Protein AF-A0A0F7PU59-F1 (afdb_monomer)

Organism: NCBI:txid1194971

Foldseek 3Di:
DPALEEEEEDAPDPQQPLVLVLLLVLVLCVPPVRHAYEYEYYYDCVVVSVVSCVVSVNPVRYDYPYHDPCCLVVLLNHLAYERAGLEDPADVVLLSNLCSLHAYEYEDYPNCVLRDPDLQQYHYQDPRSDSNSSSVRVNVCSVDPPSSVRNSVSSPVSSVCVDPVNVVVVVVVVVD

Secondary structure (DSSP, 8-state):
----EEEEES--SGGG-HHHHHHHHHHHHTT-TT-EEEEE--STTHHHHHHHHHHTT-TTTEEEEE--S--HHHHTT-SEEEE--S--S--HHHHHHHHTT--EEEES-GGGTTT--BTTTEEEE-STT-HHHHHHHHHHHHH-HHHHHHHHHHHHHHHGGG-HHHHHHHHHHH--

Radius of gyration: 15.98 Å; Cα contacts (8 Å, |Δi|>4): 300; chains: 1; bounding box: 39×34×48 Å

Sequence (176 aa):
MKNKVFLAAGRMVYVKAFDNLVEAFKIFAQKNPDWKLLLFGDGEDLPMIRDKIKKYGLEQRIITPGKTDDIKKYFLQSSVLLLPSRWEGMPMIGLEALEMGCPIIAYDIDAMGPIISNGSNGVIVKENQDVNTYAQAMLKIAENQTLRDQMHQAALQKATQFSVDKIMSEWGKILK

Mean predicted aligned error: 2.97 Å

Nearest PDB structures (foldseek):
  7vfk-assembly1_B  TM=9.603E-01  e=1.232E-13  Staphylococcus aureus subsp. aureus USA300
  7vfm-assembly2_C  TM=9.558E-01  e=2.352E-13  Staphylococcus aureus subsp. aureus USA300
  7vfk-assembly1_A  TM=9.565E-01  e=2.218E-13  Staphylococcus aureus subsp. aureus USA300
  7ec1-assembly1_B  TM=9.540E-01  e=3.155E-13  Staphylococcus aureus subsp. aureus USA300
  8p1x-assembly1_AAA  TM=9.296E-01  e=1.542E-12  Staphylococcus epidermidis

InterPro domains:
  IPR001296 Glycosyl transferase, family 1 [PF00534] (2-156)

Structure (mmCIF, N/CA/C/O backbone):
data_AF-A0A0F7PU59-F1
#
_entry.id   AF-A0A0F7PU59-F1
#
loop_
_atom_site.group_PDB
_atom_site.id
_atom_site.type_symbol
_atom_site.label_atom_id
_atom_site.label_alt_id
_atom_site.label_comp_id
_atom_site.label_asym_id
_atom_site.label_entity_id
_atom_site.label_seq_id
_atom_site.pdbx_PDB_ins_code
_atom_site.Cartn_x
_atom_site.Cartn_y
_atom_site.Cartn_z
_atom_site.occupancy
_atom_site.B_iso_or_equiv
_atom_site.auth_seq_id
_atom_site.auth_comp_id
_atom_site.auth_asym_id
_atom_site.auth_atom_id
_atom_site.pdbx_PDB_model_num
ATOM 1 N N . MET A 1 1 ? -1.997 14.977 -1.593 1.00 61.19 1 MET A N 1
ATOM 2 C CA . MET A 1 1 ? -3.087 13.985 -1.382 1.00 61.19 1 MET A CA 1
ATOM 3 C C . MET A 1 1 ? -3.811 14.268 -0.068 1.00 61.19 1 MET A C 1
ATOM 5 O O . MET A 1 1 ? -3.148 14.267 0.960 1.00 61.19 1 MET A O 1
ATOM 9 N N . LYS A 1 2 ? -5.119 14.573 -0.069 1.00 73.44 2 LYS A N 1
ATOM 10 C CA . LYS A 1 2 ? -5.836 15.029 1.151 1.00 73.44 2 LYS A CA 1
ATOM 11 C C . LYS A 1 2 ? -6.855 14.032 1.715 1.00 73.44 2 LYS A C 1
ATOM 13 O O . LYS A 1 2 ? -7.318 14.207 2.838 1.00 73.44 2 LYS A O 1
ATOM 18 N N . ASN A 1 3 ? -7.203 12.996 0.956 1.00 90.56 3 ASN A N 1
ATOM 19 C CA . ASN A 1 3 ? -8.251 12.057 1.345 1.00 90.56 3 ASN A CA 1
ATOM 20 C C . ASN A 1 3 ? -7.730 11.054 2.373 1.00 90.56 3 ASN A C 1
ATOM 22 O O . ASN A 1 3 ? -6.666 10.468 2.195 1.00 90.56 3 ASN A O 1
ATOM 26 N N . LYS A 1 4 ? -8.487 10.806 3.436 1.00 96.50 4 LYS A N 1
ATOM 27 C CA . LYS A 1 4 ? -8.128 9.834 4.476 1.00 96.50 4 LYS A CA 1
ATOM 28 C C . LYS A 1 4 ? -8.606 8.438 4.079 1.00 96.50 4 LYS A C 1
ATOM 30 O O . LYS A 1 4 ? -9.503 7.864 4.687 1.00 96.50 4 LYS A O 1
ATOM 35 N N . VAL A 1 5 ? -8.063 7.931 2.978 1.00 98.25 5 VAL A N 1
ATOM 36 C CA . VAL A 1 5 ? -8.464 6.652 2.386 1.00 98.25 5 VAL A CA 1
ATOM 37 C C . VAL A 1 5 ? -7.224 5.853 2.014 1.00 98.25 5 VAL A C 1
ATOM 39 O O . VAL A 1 5 ? -6.340 6.343 1.311 1.00 98.25 5 VAL A O 1
ATOM 42 N N . PHE A 1 6 ? -7.180 4.616 2.490 1.00 98.69 6 PHE A N 1
ATOM 43 C CA . PHE A 1 6 ? -6.307 3.571 1.986 1.00 98.69 6 PHE A CA 1
ATOM 44 C C . PHE A 1 6 ? -7.008 2.812 0.865 1.00 98.69 6 PHE A C 1
ATOM 46 O O . PHE A 1 6 ? -8.209 2.546 0.949 1.00 98.69 6 PHE A O 1
ATOM 53 N N . LEU A 1 7 ? -6.240 2.416 -0.143 1.00 98.56 7 LEU A N 1
ATOM 54 C CA . LEU A 1 7 ? -6.687 1.506 -1.187 1.00 98.56 7 LEU A CA 1
ATOM 55 C C . LEU A 1 7 ? -5.948 0.180 -1.049 1.00 98.56 7 LEU A C 1
ATOM 57 O O . LEU A 1 7 ? -4.753 0.160 -0.780 1.00 98.56 7 LEU A O 1
ATOM 61 N N . ALA A 1 8 ? -6.645 -0.920 -1.278 1.00 98.56 8 ALA A N 1
ATOM 62 C CA . ALA A 1 8 ? -6.055 -2.219 -1.551 1.00 98.56 8 ALA A CA 1
ATOM 63 C C . ALA A 1 8 ? -6.897 -2.891 -2.633 1.00 98.56 8 ALA A C 1
ATOM 65 O O . ALA A 1 8 ? -8.128 -2.802 -2.604 1.00 98.56 8 ALA A O 1
ATOM 66 N N . ALA A 1 9 ? -6.261 -3.563 -3.590 1.00 98.06 9 ALA A N 1
ATOM 67 C CA . ALA A 1 9 ? -7.000 -4.395 -4.525 1.00 98.06 9 ALA A CA 1
ATOM 68 C C . ALA A 1 9 ? -6.217 -5.623 -4.975 1.00 98.06 9 ALA A C 1
ATOM 70 O O . ALA A 1 9 ? -4.991 -5.610 -5.079 1.00 98.06 9 ALA A O 1
ATOM 71 N N . GLY A 1 10 ? -6.947 -6.699 -5.246 1.00 96.25 10 GLY A N 1
ATOM 72 C CA . GLY A 1 10 ? -6.381 -7.940 -5.752 1.00 96.25 10 GLY A CA 1
ATOM 73 C C . GLY A 1 10 ? -7.317 -9.120 -5.541 1.00 96.25 10 GLY A C 1
ATOM 74 O O . GLY A 1 10 ? -8.372 -9.005 -4.921 1.00 96.25 10 GLY A O 1
ATOM 75 N N . ARG A 1 11 ? -6.926 -10.288 -6.050 1.00 96.56 11 ARG A N 1
ATOM 76 C CA . ARG A 1 11 ? -7.657 -11.530 -5.780 1.00 96.56 11 ARG A CA 1
ATOM 77 C C . ARG A 1 11 ? -7.590 -11.854 -4.282 1.00 96.56 11 ARG A C 1
ATOM 79 O O . ARG A 1 11 ? -6.504 -11.880 -3.719 1.00 96.56 11 ARG A O 1
ATOM 86 N N . MET A 1 12 ? -8.722 -12.121 -3.643 1.00 97.12 12 MET A N 1
ATOM 87 C CA . MET A 1 12 ? -8.785 -12.470 -2.223 1.00 97.12 12 MET A CA 1
ATOM 88 C C . MET A 1 12 ? -8.444 -13.948 -2.033 1.00 97.12 12 MET A C 1
ATOM 90 O O . MET A 1 12 ? -9.318 -14.811 -2.039 1.00 97.12 12 MET A O 1
ATOM 94 N N . VAL A 1 13 ? -7.144 -14.212 -1.958 1.00 97.81 13 VAL A N 1
ATOM 95 C CA . VAL A 1 13 ? -6.525 -15.524 -1.738 1.00 97.81 13 VAL A CA 1
ATOM 96 C C . VAL A 1 13 ? -5.379 -15.370 -0.744 1.00 97.81 13 VAL A C 1
ATOM 98 O O . VAL A 1 13 ? -4.837 -14.267 -0.598 1.00 97.81 13 VAL A O 1
ATOM 101 N N . TYR A 1 14 ? -4.938 -16.487 -0.163 1.00 97.75 14 TYR A N 1
ATOM 102 C CA . TYR A 1 14 ? -3.905 -16.524 0.871 1.00 97.75 14 TYR A CA 1
ATOM 103 C C . TYR A 1 14 ? -2.665 -15.705 0.493 1.00 97.75 14 TYR A C 1
ATOM 105 O O . TYR A 1 14 ? -2.142 -14.936 1.292 1.00 97.75 14 TYR A O 1
ATOM 113 N N . VAL A 1 15 ? -2.236 -15.780 -0.764 1.00 97.25 15 VAL A N 1
ATOM 114 C CA . VAL A 1 15 ? -1.085 -15.032 -1.294 1.00 97.25 15 VAL A CA 1
ATOM 115 C C . VAL A 1 15 ? -1.152 -13.525 -1.028 1.00 97.25 15 VAL A C 1
ATOM 117 O O . VAL A 1 15 ? -0.126 -12.902 -0.770 1.00 97.25 15 VAL A O 1
ATOM 120 N N . LYS A 1 16 ? -2.343 -12.920 -1.099 1.00 97.50 16 LYS A N 1
ATOM 121 C CA . LYS A 1 16 ? -2.517 -11.464 -0.989 1.00 97.50 16 LYS A CA 1
ATOM 122 C C . LYS A 1 16 ? -2.615 -10.960 0.447 1.00 97.50 16 LYS A C 1
ATOM 124 O O . LYS A 1 16 ? -2.638 -9.753 0.635 1.00 97.50 16 LYS A O 1
ATOM 129 N N . ALA A 1 17 ? -2.680 -11.848 1.438 1.00 97.88 17 ALA A N 1
ATOM 130 C CA . ALA A 1 17 ? -2.649 -11.505 2.861 1.00 97.88 17 ALA A CA 1
ATOM 131 C C . ALA A 1 17 ? -3.638 -10.417 3.325 1.00 97.88 17 ALA A C 1
ATOM 133 O O . ALA A 1 17 ? -3.374 -9.641 4.248 1.00 97.88 17 ALA A O 1
ATOM 134 N N . PHE A 1 18 ? -4.827 -10.356 2.719 1.00 98.56 18 PHE A N 1
ATOM 135 C CA . PHE A 1 18 ? -5.860 -9.421 3.174 1.00 98.56 18 PHE A CA 1
ATOM 136 C C . PHE A 1 18 ? -6.358 -9.733 4.590 1.00 98.56 18 PHE A C 1
ATOM 138 O O . PHE A 1 18 ? -6.909 -8.862 5.257 1.00 98.56 18 PHE A O 1
ATOM 145 N N . ASP A 1 19 ? -6.117 -10.942 5.087 1.00 98.19 19 ASP A N 1
ATOM 146 C CA . ASP A 1 19 ? -6.376 -11.327 6.465 1.00 98.19 19 ASP A CA 1
ATOM 147 C C . ASP A 1 19 ? -5.469 -10.560 7.440 1.00 98.19 19 ASP A C 1
ATOM 149 O O . ASP A 1 19 ? -5.975 -10.027 8.429 1.00 98.19 19 ASP A O 1
ATOM 153 N N . ASN A 1 20 ? -4.179 -10.417 7.113 1.00 98.38 20 ASN A N 1
ATOM 154 C CA . ASN A 1 20 ? -3.237 -9.573 7.853 1.00 98.38 20 ASN A CA 1
ATOM 155 C C . ASN A 1 20 ? -3.616 -8.092 7.735 1.00 98.38 20 ASN A C 1
ATOM 157 O O . ASN A 1 20 ? -3.549 -7.349 8.713 1.00 98.38 20 ASN A O 1
ATOM 161 N N . LEU A 1 21 ? -4.075 -7.662 6.555 1.00 98.69 21 LEU A N 1
ATOM 162 C CA . LEU A 1 21 ? -4.494 -6.279 6.322 1.00 98.69 21 LEU A CA 1
ATOM 163 C C . LEU A 1 21 ? -5.640 -5.844 7.233 1.00 98.69 21 LEU A C 1
ATOM 165 O O . LEU A 1 21 ? -5.610 -4.741 7.777 1.00 98.69 21 LEU A O 1
ATOM 169 N N . VAL A 1 22 ? -6.654 -6.697 7.398 1.00 98.75 22 VAL A N 1
ATOM 170 C CA . VAL A 1 22 ? -7.798 -6.410 8.273 1.00 98.75 22 VAL A CA 1
ATOM 171 C C . VAL A 1 22 ? -7.346 -6.293 9.731 1.00 98.75 22 VAL A C 1
ATOM 173 O O . VAL A 1 22 ? -7.801 -5.398 10.444 1.00 98.75 22 VAL A O 1
ATOM 176 N N . GLU A 1 23 ? -6.417 -7.143 10.175 1.00 98.62 23 GLU A N 1
ATOM 177 C CA . GLU A 1 23 ? -5.852 -7.061 11.525 1.00 98.62 23 GLU A CA 1
ATOM 178 C C . GLU A 1 23 ? -4.994 -5.802 11.722 1.00 98.62 23 GLU A C 1
ATOM 180 O O . GLU A 1 23 ? -5.110 -5.131 12.749 1.00 98.62 23 GLU A O 1
ATOM 185 N N . ALA A 1 24 ? -4.203 -5.412 10.720 1.00 98.75 24 ALA A N 1
ATOM 186 C CA . ALA A 1 24 ? -3.386 -4.202 10.782 1.00 98.75 24 ALA A CA 1
ATOM 187 C C . ALA A 1 24 ? -4.280 -2.957 10.805 1.00 98.75 24 ALA A C 1
ATOM 189 O O . ALA A 1 24 ? -4.078 -2.041 11.607 1.00 98.75 24 ALA A O 1
ATOM 190 N N . PHE A 1 25 ? -5.335 -2.955 9.985 1.00 98.81 25 PHE A N 1
ATOM 191 C CA . PHE A 1 25 ? -6.314 -1.878 9.962 1.00 98.81 25 PHE A CA 1
ATOM 192 C C . PHE A 1 25 ? -7.077 -1.768 11.286 1.00 98.81 25 PHE A C 1
ATOM 194 O O . PHE A 1 25 ? -7.325 -0.654 11.738 1.00 98.81 25 PHE A O 1
ATOM 201 N N . LYS A 1 26 ? -7.398 -2.884 11.958 1.00 98.56 26 LYS A N 1
ATOM 202 C CA . LYS A 1 26 ? -7.983 -2.868 13.311 1.00 98.56 26 LYS A CA 1
ATOM 203 C C . LYS A 1 26 ? -7.101 -2.090 14.291 1.00 98.56 26 LYS A C 1
ATOM 205 O O . LYS A 1 26 ? -7.618 -1.246 15.017 1.00 98.56 26 LYS A O 1
ATOM 210 N N . ILE A 1 27 ? -5.793 -2.362 14.314 1.00 98.50 27 ILE A N 1
ATOM 211 C CA . ILE A 1 27 ? -4.834 -1.667 15.192 1.00 98.50 27 ILE A CA 1
ATOM 212 C C . ILE A 1 27 ? -4.768 -0.184 14.822 1.00 98.50 27 ILE A C 1
ATOM 214 O O . ILE A 1 27 ? -4.904 0.689 15.677 1.00 98.50 27 ILE A O 1
ATOM 218 N N . PHE A 1 28 ? -4.616 0.110 13.533 1.00 98.62 28 PHE A N 1
ATOM 219 C CA . PHE A 1 28 ? -4.563 1.473 13.017 1.00 98.62 28 PHE A CA 1
ATOM 220 C C . PHE A 1 28 ? -5.825 2.292 13.371 1.00 98.62 28 PHE A C 1
ATOM 222 O O . PHE A 1 28 ? -5.731 3.442 13.813 1.00 98.62 28 PHE A O 1
ATOM 229 N N . ALA A 1 29 ? -7.010 1.690 13.236 1.00 97.88 29 ALA A N 1
ATOM 230 C CA . ALA A 1 29 ? -8.299 2.343 13.445 1.00 97.88 29 ALA A CA 1
ATOM 231 C C . ALA A 1 29 ? -8.530 2.802 14.894 1.00 97.88 29 ALA A C 1
ATOM 233 O O . ALA A 1 29 ? -9.345 3.699 15.104 1.00 97.88 29 ALA A O 1
ATOM 234 N N . GLN A 1 30 ? -7.800 2.243 15.870 1.00 96.75 30 GLN A N 1
ATOM 235 C CA . GLN A 1 30 ? -7.851 2.676 17.272 1.00 96.75 30 GLN A CA 1
ATOM 236 C C . GLN A 1 30 ? -7.327 4.104 17.468 1.00 96.75 30 GLN A C 1
ATOM 238 O O . GLN A 1 30 ? -7.785 4.798 18.371 1.00 96.75 30 GLN A O 1
ATOM 243 N N . LYS A 1 31 ? -6.376 4.549 16.635 1.00 95.75 31 LYS A N 1
ATOM 244 C CA . LYS A 1 31 ? -5.777 5.893 16.719 1.00 95.75 31 LYS A CA 1
ATOM 245 C C . LYS A 1 31 ? -6.309 6.864 15.667 1.00 95.75 31 LYS A C 1
ATOM 247 O O . LYS A 1 31 ? -6.296 8.068 15.889 1.00 95.75 31 LYS A O 1
ATOM 252 N N . ASN A 1 32 ? -6.780 6.351 14.532 1.00 96.25 32 ASN A N 1
ATOM 253 C CA . ASN A 1 32 ? -7.200 7.156 13.387 1.00 96.25 32 ASN A CA 1
ATOM 254 C C . ASN A 1 32 ? -8.661 6.831 13.027 1.00 96.25 32 ASN A C 1
ATOM 256 O O . ASN A 1 32 ? -8.898 5.941 12.207 1.00 96.25 32 ASN A O 1
ATOM 260 N N . PRO A 1 33 ? -9.661 7.493 13.644 1.00 93.81 33 PRO A N 1
ATOM 261 C CA . PRO A 1 33 ? -11.077 7.126 13.520 1.00 93.81 33 PRO A CA 1
ATOM 262 C C . PRO A 1 33 ? -11.747 7.550 12.199 1.00 93.81 33 PRO A C 1
ATOM 264 O O . PRO A 1 33 ? -12.846 7.100 11.889 1.00 93.81 33 PRO A O 1
ATOM 267 N N . ASP A 1 34 ? -11.103 8.399 11.409 1.00 94.88 34 ASP A N 1
ATOM 268 C CA . ASP A 1 34 ? -11.664 9.039 10.215 1.00 94.88 34 ASP A CA 1
ATOM 269 C C . ASP A 1 34 ? -11.164 8.446 8.889 1.00 94.88 34 ASP A C 1
ATOM 271 O O . ASP A 1 34 ? -11.732 8.712 7.830 1.00 94.88 34 ASP A O 1
ATOM 275 N N . TRP A 1 35 ? -10.135 7.603 8.937 1.00 97.81 35 TRP A N 1
ATOM 276 C CA . TRP A 1 35 ? -9.602 6.925 7.759 1.00 97.81 35 TRP A CA 1
ATOM 277 C C . TRP A 1 35 ? -10.471 5.748 7.310 1.00 97.81 35 TRP A C 1
ATOM 279 O O . TRP A 1 35 ? -11.004 5.010 8.135 1.00 97.81 35 TRP A O 1
ATOM 289 N N . LYS A 1 36 ? -10.584 5.496 6.010 1.00 98.38 36 LYS A N 1
ATOM 290 C CA . LYS A 1 36 ? -11.268 4.304 5.477 1.00 98.38 36 LYS A CA 1
ATOM 291 C C . LYS A 1 36 ? -10.311 3.430 4.678 1.00 98.38 36 LYS A C 1
ATOM 293 O O . LYS A 1 36 ? -9.292 3.914 4.197 1.00 98.38 36 LYS A O 1
ATOM 298 N N . LEU A 1 37 ? -10.656 2.159 4.526 1.00 98.69 37 LEU A N 1
ATOM 299 C CA . LEU A 1 37 ? -10.013 1.236 3.598 1.00 98.69 37 LEU A CA 1
ATOM 300 C C . LEU A 1 37 ? -11.021 0.846 2.518 1.00 98.69 37 LEU A C 1
ATOM 302 O O . LEU A 1 37 ? -12.086 0.313 2.826 1.00 98.69 37 LEU A O 1
ATOM 306 N N . LEU A 1 38 ? -10.676 1.103 1.260 1.00 98.38 38 LEU A N 1
ATOM 307 C CA . LEU A 1 38 ? -11.353 0.521 0.109 1.00 98.38 38 LEU A CA 1
ATOM 308 C C . LEU A 1 38 ? -10.604 -0.749 -0.292 1.00 98.38 38 LEU A C 1
ATOM 310 O O . LEU A 1 38 ? -9.457 -0.675 -0.726 1.00 98.38 38 LEU A O 1
ATOM 314 N N . LEU A 1 39 ? -11.250 -1.900 -0.125 1.00 98.50 39 LEU A N 1
ATOM 315 C CA . LEU A 1 39 ? -10.695 -3.210 -0.445 1.00 98.50 39 LEU A CA 1
ATOM 316 C C . LEU A 1 39 ? -11.447 -3.811 -1.640 1.00 98.50 39 LEU A C 1
ATOM 318 O O . LEU A 1 39 ? -12.537 -4.365 -1.494 1.00 98.50 39 LEU A O 1
ATOM 322 N N . PHE A 1 40 ? -10.866 -3.680 -2.829 1.00 98.31 40 PHE A N 1
ATOM 323 C CA . PHE A 1 40 ? -11.418 -4.234 -4.066 1.00 98.31 40 PHE A CA 1
ATOM 324 C C . PHE A 1 40 ? -10.909 -5.648 -4.3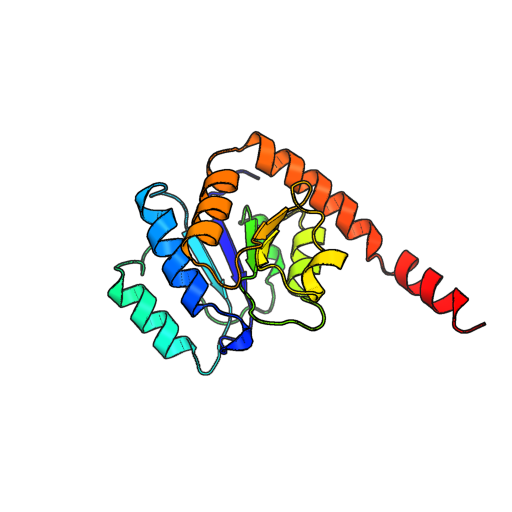24 1.00 98.31 40 PHE A C 1
ATOM 326 O O . PHE A 1 40 ? -9.767 -5.993 -4.025 1.00 98.31 40 PHE A O 1
ATOM 333 N N . GLY A 1 41 ? -11.750 -6.460 -4.948 1.00 96.19 41 GLY A N 1
ATOM 334 C CA . GLY A 1 41 ? -11.404 -7.822 -5.309 1.00 96.19 41 GLY A CA 1
ATOM 335 C C . GLY A 1 41 ? -12.497 -8.823 -5.002 1.00 96.19 41 GLY A C 1
ATOM 336 O O . GLY A 1 41 ? -13.615 -8.482 -4.620 1.00 96.19 41 GLY A O 1
ATOM 337 N N . ASP A 1 42 ? -12.135 -10.079 -5.202 1.00 96.62 42 ASP A N 1
ATOM 338 C CA . ASP A 1 42 ? -12.966 -11.256 -4.992 1.00 96.62 42 ASP A CA 1
ATOM 339 C C . ASP A 1 42 ? -12.056 -12.486 -4.915 1.00 96.62 42 ASP A C 1
ATOM 341 O O . ASP A 1 42 ? -10.899 -12.429 -5.350 1.00 96.62 42 ASP A O 1
ATOM 345 N N . GLY A 1 43 ? -12.557 -13.594 -4.391 1.00 97.12 43 GLY A N 1
ATOM 346 C CA . GLY A 1 43 ? -11.802 -14.833 -4.261 1.00 97.12 43 GLY A CA 1
ATOM 347 C C . GLY A 1 43 ? -12.292 -15.705 -3.115 1.00 97.12 43 GLY A C 1
ATOM 348 O O . GLY A 1 43 ? -13.231 -15.357 -2.401 1.00 97.12 43 GLY A O 1
ATOM 349 N N . GLU A 1 44 ? -11.638 -16.850 -2.953 1.00 97.88 44 GLU A N 1
ATOM 350 C CA . GLU A 1 44 ? -12.020 -17.883 -1.986 1.00 97.88 44 GLU A CA 1
ATOM 351 C C . GLU A 1 44 ? -11.948 -17.413 -0.528 1.00 97.88 44 GLU A C 1
ATOM 353 O O . GLU A 1 44 ? -12.752 -17.856 0.288 1.00 97.88 44 GLU A O 1
ATOM 358 N N . ASP A 1 45 ? -11.075 -16.449 -0.215 1.00 97.94 45 ASP A N 1
ATOM 359 C CA . ASP A 1 45 ? -10.937 -15.915 1.141 1.00 97.94 45 ASP A CA 1
ATOM 360 C C . ASP A 1 45 ? -11.943 -14.800 1.460 1.00 97.94 45 ASP A C 1
ATOM 362 O O . ASP A 1 45 ? -12.061 -14.404 2.619 1.00 97.94 45 ASP A O 1
ATOM 366 N N . LEU A 1 46 ? -12.697 -14.280 0.479 1.00 97.75 46 LEU A N 1
ATOM 367 C CA . LEU A 1 46 ? -13.627 -13.162 0.696 1.00 97.75 46 LEU A CA 1
ATOM 368 C C . LEU A 1 46 ? -14.609 -13.398 1.867 1.00 97.75 46 LEU A C 1
ATOM 370 O O . LEU A 1 46 ? -14.794 -12.463 2.654 1.00 97.75 46 LEU A O 1
ATOM 374 N N . PRO A 1 47 ? -15.226 -14.588 2.045 1.00 98.19 47 PRO A N 1
ATOM 375 C CA . PRO A 1 47 ? -16.066 -14.862 3.213 1.00 98.19 47 PRO A CA 1
ATOM 376 C C . PRO A 1 47 ? -15.305 -14.710 4.537 1.00 98.19 47 PRO A C 1
ATOM 378 O O . PRO A 1 47 ? -15.753 -13.982 5.419 1.00 98.19 47 PRO A O 1
ATOM 381 N N . MET A 1 48 ? -14.109 -15.298 4.641 1.00 98.25 48 MET A N 1
ATOM 382 C CA . MET A 1 48 ? -13.257 -15.216 5.834 1.00 98.25 48 MET A CA 1
ATOM 383 C C . MET A 1 48 ? -12.826 -13.772 6.137 1.00 98.25 48 MET A C 1
ATOM 385 O O . MET A 1 48 ? -12.856 -13.340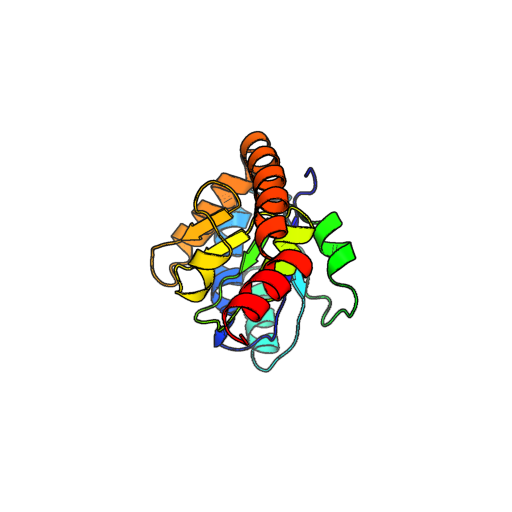 7.292 1.00 98.25 48 MET A O 1
ATOM 389 N N . ILE A 1 49 ? -12.499 -12.990 5.105 1.00 98.50 49 ILE A N 1
ATOM 390 C CA . ILE A 1 49 ? -12.186 -11.561 5.235 1.00 98.50 49 ILE A CA 1
ATOM 391 C C . ILE A 1 49 ? -13.391 -10.774 5.761 1.00 98.50 49 ILE A C 1
ATOM 393 O O . ILE A 1 49 ? -13.245 -9.990 6.700 1.00 98.50 49 ILE A O 1
ATOM 397 N N . ARG A 1 50 ? -14.589 -10.991 5.204 1.00 98.19 50 ARG A N 1
ATOM 398 C CA . ARG A 1 50 ? -15.825 -10.334 5.666 1.00 98.19 50 ARG A CA 1
ATOM 399 C C . ARG A 1 50 ? -16.157 -10.690 7.112 1.00 98.19 50 ARG A C 1
ATOM 401 O O . ARG A 1 50 ? -16.510 -9.797 7.884 1.00 98.19 50 ARG A O 1
ATOM 408 N N . ASP A 1 51 ? -15.970 -11.947 7.499 1.00 98.44 51 ASP A N 1
ATOM 409 C CA . ASP A 1 51 ? -16.171 -12.394 8.876 1.00 98.44 51 ASP A CA 1
ATOM 410 C C . ASP A 1 51 ? -15.189 -11.723 9.843 1.00 98.44 51 ASP A C 1
ATOM 412 O O . ASP A 1 51 ? -15.601 -11.276 10.915 1.00 98.44 51 ASP A O 1
ATOM 416 N N . LYS A 1 52 ? -13.910 -11.563 9.464 1.00 98.44 52 LYS A N 1
ATOM 417 C CA . LYS A 1 52 ? -12.938 -10.792 10.262 1.00 98.44 52 LYS A CA 1
ATOM 418 C C . LYS A 1 52 ? -13.344 -9.322 10.397 1.00 98.44 52 LYS A C 1
ATOM 420 O O . LYS A 1 52 ? -13.304 -8.790 11.506 1.00 98.44 52 LYS A O 1
ATOM 425 N N . ILE A 1 53 ? -13.764 -8.675 9.304 1.00 98.69 53 ILE A N 1
ATOM 426 C CA . ILE A 1 53 ? -14.226 -7.274 9.319 1.00 98.69 53 ILE A CA 1
ATOM 427 C C . ILE A 1 53 ? -15.384 -7.113 10.313 1.00 98.69 53 ILE A C 1
ATOM 429 O O . ILE A 1 53 ? -15.324 -6.240 11.180 1.00 98.69 53 ILE A O 1
ATOM 433 N N . LYS A 1 54 ? -16.388 -7.996 10.239 1.00 98.50 54 LYS A N 1
ATOM 434 C CA . LYS A 1 54 ? -17.544 -8.010 11.146 1.00 98.50 54 LYS A CA 1
ATOM 435 C C . LYS A 1 54 ? -17.148 -8.289 12.594 1.00 98.50 54 LYS A C 1
ATOM 437 O O . LYS A 1 54 ? -17.560 -7.577 13.504 1.00 98.50 54 LYS A O 1
ATOM 442 N N . LYS A 1 55 ? -16.302 -9.296 12.825 1.00 98.50 55 LYS A N 1
ATOM 443 C CA . LYS A 1 55 ? -15.792 -9.648 14.160 1.00 98.50 55 LYS A CA 1
ATOM 444 C C . LYS A 1 55 ? -15.099 -8.470 14.848 1.00 98.50 55 LYS A C 1
ATOM 446 O O . LYS A 1 55 ? -15.127 -8.381 16.073 1.00 98.50 55 LYS A O 1
ATOM 451 N N . TYR A 1 56 ? -14.459 -7.589 14.083 1.00 98.31 56 TYR A N 1
ATOM 452 C CA . TYR A 1 56 ? -13.773 -6.410 14.609 1.00 98.31 56 TYR A CA 1
ATOM 453 C C . TYR A 1 56 ? -14.620 -5.131 14.602 1.00 98.31 56 TYR A C 1
ATOM 455 O O . TYR A 1 56 ? -14.115 -4.096 15.031 1.00 98.31 56 TYR A O 1
ATOM 463 N N . GLY A 1 57 ? -15.880 -5.180 14.153 1.00 98.12 57 GLY A N 1
ATOM 464 C CA . GLY A 1 57 ? -16.758 -4.007 14.089 1.00 98.12 57 GLY A CA 1
ATOM 465 C C . GLY A 1 57 ? -16.292 -2.954 13.077 1.00 98.12 57 GLY A C 1
ATOM 466 O O . GLY A 1 57 ? -16.435 -1.753 13.314 1.00 98.12 57 GLY A O 1
ATOM 467 N N . LEU A 1 58 ? -15.648 -3.381 11.986 1.00 98.50 58 LEU A N 1
ATOM 468 C CA . LEU A 1 58 ? -15.017 -2.503 10.995 1.00 98.50 58 LEU A CA 1
ATOM 469 C C . LEU A 1 58 ? -15.861 -2.303 9.729 1.00 98.50 58 LEU A C 1
ATOM 471 O O . LEU A 1 58 ? -15.374 -1.695 8.777 1.00 98.50 58 LEU A O 1
ATOM 475 N N . GLU A 1 59 ? -17.115 -2.758 9.690 1.00 98.00 59 GLU A N 1
ATOM 476 C CA . GLU A 1 59 ? -17.963 -2.736 8.485 1.00 98.00 59 GLU A CA 1
ATOM 477 C C . GLU A 1 59 ? -18.165 -1.328 7.901 1.00 98.00 59 GLU A C 1
ATOM 479 O O . GLU A 1 59 ? -18.299 -1.163 6.693 1.00 98.00 59 GLU A O 1
ATOM 484 N N . GLN A 1 60 ? -18.147 -0.293 8.746 1.00 97.38 60 GLN A N 1
ATOM 485 C CA . GLN A 1 60 ? -18.287 1.108 8.321 1.00 97.38 60 GLN A CA 1
ATOM 486 C C . GLN A 1 60 ? -16.960 1.750 7.874 1.00 97.38 60 GLN A C 1
ATOM 488 O O . GLN A 1 60 ? -16.930 2.893 7.406 1.00 97.38 60 GLN A O 1
ATOM 493 N N . ARG A 1 61 ? -15.842 1.039 8.057 1.00 97.75 61 ARG A N 1
ATOM 494 C CA . ARG A 1 61 ? -14.475 1.547 7.873 1.00 97.75 61 ARG A CA 1
ATOM 495 C C . ARG A 1 61 ? -13.715 0.805 6.779 1.00 97.75 61 ARG A C 1
ATOM 497 O O . ARG A 1 61 ? -12.927 1.442 6.085 1.00 97.75 61 ARG A O 1
ATOM 504 N N . ILE A 1 62 ? -13.968 -0.492 6.607 1.00 98.56 62 ILE A N 1
ATOM 505 C CA . ILE A 1 62 ? -13.439 -1.317 5.520 1.00 98.56 62 ILE A CA 1
ATOM 506 C C . ILE A 1 62 ? -14.583 -1.620 4.556 1.00 98.56 62 ILE A C 1
ATOM 508 O O . ILE A 1 62 ? -15.469 -2.419 4.851 1.00 98.56 62 ILE A O 1
ATOM 512 N N . ILE A 1 63 ? -14.557 -0.981 3.391 1.00 97.88 63 ILE A N 1
ATOM 513 C CA . ILE A 1 63 ? -15.575 -1.146 2.357 1.00 97.88 63 ILE A CA 1
ATOM 514 C C . ILE A 1 63 ? -15.059 -2.158 1.337 1.00 97.88 63 ILE A C 1
ATOM 516 O O . ILE A 1 63 ? -13.941 -2.014 0.846 1.00 97.88 63 ILE A O 1
ATOM 520 N N . THR A 1 64 ? -15.880 -3.157 1.001 1.00 97.25 64 THR A N 1
ATOM 521 C CA . THR A 1 64 ? -15.566 -4.196 0.002 1.00 97.25 64 THR A CA 1
ATOM 522 C C . THR A 1 64 ? -16.537 -4.135 -1.185 1.00 97.25 64 THR A C 1
ATOM 524 O O . THR A 1 64 ? -17.497 -4.906 -1.230 1.00 97.25 64 THR A O 1
ATOM 527 N N . PRO A 1 65 ? -16.336 -3.223 -2.162 1.00 95.00 65 PRO A N 1
ATOM 528 C CA . PRO A 1 65 ? -17.280 -3.026 -3.270 1.00 95.00 65 PRO A CA 1
ATOM 529 C C . PRO A 1 65 ? -17.337 -4.193 -4.266 1.00 95.00 65 PRO A C 1
ATOM 531 O O . PRO A 1 65 ? -18.224 -4.226 -5.113 1.00 95.00 65 PRO A O 1
ATOM 534 N N . GLY A 1 66 ? -16.395 -5.137 -4.182 1.00 95.62 66 GLY A N 1
ATOM 535 C CA . GLY A 1 66 ? -16.209 -6.207 -5.159 1.00 95.62 66 GLY A CA 1
ATOM 536 C C . GLY A 1 66 ? -15.150 -5.843 -6.198 1.00 95.62 66 GLY A C 1
ATOM 537 O O . GLY A 1 66 ? -14.158 -5.186 -5.878 1.00 95.62 66 GLY A O 1
ATOM 538 N N . LYS A 1 67 ? -15.339 -6.295 -7.440 1.00 95.19 67 LYS A N 1
ATOM 539 C CA . LYS A 1 67 ? -14.436 -6.014 -8.570 1.00 95.19 67 LYS A CA 1
ATOM 540 C C . LYS A 1 67 ? -14.737 -4.642 -9.181 1.00 95.19 67 LYS A C 1
ATOM 542 O O . LYS A 1 67 ? -15.855 -4.146 -9.090 1.00 95.19 67 LYS A O 1
ATOM 547 N N . THR A 1 68 ? -13.737 -4.050 -9.825 1.00 94.62 68 THR A N 1
ATOM 548 C CA . THR A 1 68 ? -13.882 -2.842 -10.645 1.00 94.62 68 THR A CA 1
ATOM 549 C C . THR A 1 68 ? -12.990 -2.964 -11.871 1.00 94.62 68 THR A C 1
ATOM 551 O O . THR A 1 68 ? -11.866 -3.448 -11.751 1.00 94.62 68 THR A O 1
ATOM 554 N N . ASP A 1 69 ? -13.475 -2.490 -13.015 1.00 92.44 69 ASP A N 1
ATOM 555 C CA . ASP A 1 69 ? -12.685 -2.384 -14.251 1.00 92.44 69 ASP A CA 1
ATOM 556 C C . ASP A 1 69 ? -11.948 -1.037 -14.350 1.00 92.44 69 ASP A C 1
ATOM 558 O O . ASP A 1 69 ? -11.079 -0.843 -15.193 1.00 92.44 69 ASP A O 1
ATOM 562 N N . ASP A 1 70 ? -12.273 -0.098 -13.458 1.00 93.56 70 ASP A N 1
ATOM 563 C CA . ASP A 1 70 ? -11.636 1.212 -13.359 1.00 93.56 70 ASP A CA 1
ATOM 564 C C . ASP A 1 70 ? -11.148 1.419 -11.925 1.00 93.56 70 ASP A C 1
ATOM 566 O O . ASP A 1 70 ? -11.862 1.945 -11.067 1.00 93.56 70 ASP A O 1
ATOM 570 N N . ILE A 1 71 ? -9.948 0.912 -11.631 1.00 94.75 71 ILE A N 1
ATOM 571 C CA . ILE A 1 71 ? -9.292 1.117 -10.333 1.00 94.75 71 ILE A CA 1
ATOM 572 C C . ILE A 1 71 ? -8.645 2.510 -10.238 1.00 94.75 71 ILE A C 1
ATOM 574 O O . ILE A 1 71 ? -8.522 3.068 -9.146 1.00 94.75 71 ILE A O 1
ATOM 578 N N . LYS A 1 72 ? -8.298 3.117 -11.384 1.00 93.94 72 LYS A N 1
ATOM 579 C CA . LYS A 1 72 ? -7.598 4.409 -11.475 1.00 93.94 72 LYS A CA 1
ATOM 580 C C . LYS A 1 72 ? -8.390 5.538 -10.818 1.00 93.94 72 LYS A C 1
ATOM 582 O O . LYS A 1 72 ? -7.819 6.315 -10.052 1.00 93.94 72 LYS A O 1
ATOM 587 N N . LYS A 1 73 ? -9.717 5.581 -10.995 1.00 93.94 73 LYS A N 1
ATOM 588 C CA . LYS A 1 73 ? -10.564 6.574 -10.301 1.00 93.94 73 LYS A CA 1
ATOM 589 C C . LYS A 1 73 ? -10.482 6.497 -8.770 1.00 93.94 73 LYS A C 1
ATOM 591 O O . LYS A 1 73 ? -10.655 7.514 -8.101 1.00 93.94 73 LYS A O 1
ATOM 596 N N . TYR A 1 74 ? -10.211 5.319 -8.202 1.00 95.81 74 TYR A N 1
ATOM 597 C CA . TYR A 1 74 ? -10.111 5.139 -6.751 1.00 95.81 74 TYR A CA 1
ATOM 598 C C . TYR A 1 74 ? -8.738 5.521 -6.211 1.00 95.81 74 TYR A C 1
ATOM 600 O O . TYR A 1 74 ? -8.651 5.992 -5.077 1.00 95.81 74 TYR A O 1
ATOM 608 N N . PHE A 1 75 ? -7.682 5.415 -7.018 1.00 95.38 75 PHE A N 1
ATOM 609 C CA . PHE A 1 75 ? -6.380 5.973 -6.661 1.00 95.38 75 PHE A CA 1
ATOM 610 C C . PHE A 1 75 ? -6.444 7.491 -6.473 1.00 95.38 75 PHE A C 1
ATOM 612 O O . PHE A 1 75 ? -5.933 7.990 -5.477 1.00 95.38 75 PHE A O 1
ATOM 619 N N . LEU A 1 76 ? -7.166 8.217 -7.336 1.00 89.81 76 LEU A N 1
ATOM 620 C CA . LEU A 1 76 ? -7.385 9.667 -7.178 1.00 89.81 76 LEU A CA 1
ATOM 621 C C . LEU A 1 76 ? -8.106 10.028 -5.867 1.00 89.81 76 LEU A C 1
ATOM 623 O O . LEU A 1 76 ? -7.980 11.140 -5.352 1.00 89.81 76 LEU A O 1
ATOM 627 N N . GLN A 1 77 ? -8.869 9.083 -5.318 1.00 91.62 77 GLN A N 1
ATOM 628 C CA . GLN A 1 77 ? -9.598 9.237 -4.063 1.00 91.62 77 GLN A CA 1
ATOM 629 C C . GLN A 1 77 ? -8.817 8.717 -2.849 1.00 91.62 77 GLN A C 1
ATOM 631 O O . GLN A 1 77 ? -9.266 8.911 -1.721 1.00 91.62 77 GLN A O 1
ATOM 636 N N . SER A 1 78 ? -7.649 8.112 -3.056 1.00 96.19 78 SER A N 1
ATOM 637 C CA .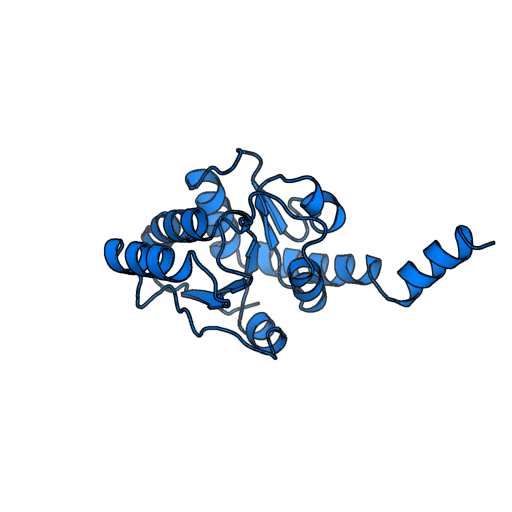 SER A 1 78 ? -6.872 7.432 -2.022 1.00 96.19 78 SER A CA 1
ATOM 638 C C . SER A 1 78 ? -5.535 8.121 -1.785 1.00 96.19 78 SER A C 1
ATOM 640 O O . SER A 1 78 ? -4.994 8.798 -2.653 1.00 96.19 78 SER A O 1
ATOM 642 N N . SER A 1 79 ? -5.005 7.973 -0.575 1.00 97.25 79 SER A N 1
ATOM 643 C CA . SER A 1 79 ? -3.720 8.564 -0.198 1.00 97.25 79 SER A CA 1
ATOM 644 C C . SER A 1 79 ? -2.576 7.565 -0.174 1.00 97.25 79 SER A C 1
ATOM 646 O O . SER A 1 79 ? -1.433 7.995 -0.220 1.00 97.25 79 SER A O 1
ATOM 648 N N . VAL A 1 80 ? -2.845 6.267 -0.034 1.00 98.31 80 VAL A N 1
ATOM 649 C CA . VAL A 1 80 ? -1.807 5.232 0.073 1.00 98.31 80 VAL A CA 1
ATOM 650 C C . VAL A 1 80 ? -2.376 3.897 -0.419 1.00 98.31 80 VAL A C 1
ATOM 652 O O . VAL A 1 80 ? -3.504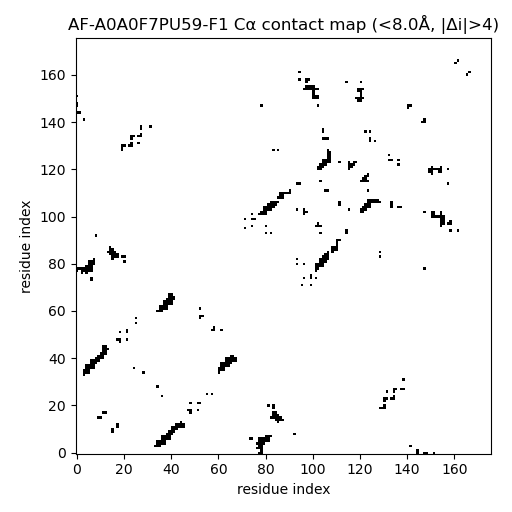 3.541 -0.058 1.00 98.31 80 VAL A O 1
ATOM 655 N N . LEU A 1 81 ? -1.593 3.152 -1.201 1.00 98.69 81 LEU A N 1
ATOM 656 C CA . LEU A 1 81 ? -1.850 1.752 -1.535 1.00 98.69 81 LEU A CA 1
ATOM 657 C C . LEU A 1 81 ? -1.290 0.849 -0.429 1.00 98.69 81 LEU A C 1
ATOM 659 O O . LEU A 1 81 ? -0.130 0.976 -0.037 1.00 98.69 81 LEU A O 1
ATOM 663 N N . LEU A 1 82 ? -2.095 -0.099 0.037 1.00 98.75 82 LEU A N 1
ATOM 664 C CA . LEU A 1 82 ? -1.677 -1.169 0.935 1.00 98.75 82 LEU A CA 1
ATOM 665 C C . LEU A 1 82 ? -1.533 -2.459 0.126 1.00 98.75 82 LEU A C 1
ATOM 667 O O . LEU A 1 82 ? -2.507 -2.944 -0.453 1.00 98.75 82 LEU A O 1
ATOM 671 N N . LEU A 1 83 ? -0.323 -3.015 0.105 1.00 98.06 83 LEU A N 1
ATOM 672 C CA . LEU A 1 83 ? 0.020 -4.233 -0.617 1.00 98.06 83 LEU A CA 1
ATOM 673 C C . LEU A 1 83 ? 0.631 -5.270 0.348 1.00 98.06 83 LEU A C 1
ATOM 675 O O . LEU A 1 83 ? 1.847 -5.433 0.418 1.00 98.06 83 LEU A O 1
ATOM 679 N N . PRO A 1 84 ? -0.208 -5.981 1.118 1.00 97.81 84 PRO A N 1
ATOM 680 C CA . PRO A 1 84 ? 0.224 -6.839 2.219 1.00 97.81 84 PRO A CA 1
ATOM 681 C C . PRO A 1 84 ? 0.623 -8.247 1.752 1.00 97.81 84 PRO A C 1
ATOM 683 O O . PRO A 1 84 ? 0.664 -9.166 2.558 1.00 97.81 84 PRO A O 1
ATOM 686 N N . SER A 1 85 ? 0.892 -8.448 0.463 1.00 97.75 85 SER A N 1
ATOM 687 C CA . SER A 1 85 ? 1.113 -9.772 -0.119 1.00 97.75 85 SER A CA 1
ATOM 688 C C . SER A 1 85 ? 2.236 -10.562 0.569 1.00 97.75 85 SER A C 1
ATOM 690 O O . SER A 1 85 ? 3.266 -10.016 0.962 1.00 97.75 85 SER A O 1
ATOM 692 N N . ARG A 1 86 ? 2.036 -11.879 0.669 1.00 96.75 86 ARG A N 1
ATOM 693 C CA . ARG A 1 86 ? 3.028 -12.871 1.119 1.00 96.75 86 ARG A CA 1
ATOM 694 C C . ARG A 1 86 ? 4.056 -13.177 0.037 1.00 96.75 86 ARG A C 1
ATOM 696 O O . ARG A 1 86 ? 5.205 -13.459 0.350 1.00 96.75 86 ARG A O 1
ATOM 703 N N . TRP A 1 87 ? 3.643 -13.123 -1.227 1.00 94.25 87 TRP A N 1
ATOM 704 C CA . TRP A 1 87 ? 4.515 -13.245 -2.393 1.00 94.25 87 TRP A CA 1
ATOM 705 C C . TRP A 1 87 ? 3.862 -12.613 -3.626 1.00 94.25 87 TRP A C 1
ATOM 707 O O . TRP A 1 87 ? 2.638 -12.534 -3.731 1.00 94.25 87 TRP A O 1
ATOM 717 N N . GLU A 1 88 ? 4.685 -12.167 -4.570 1.00 93.62 88 GLU A N 1
ATOM 718 C CA . GLU A 1 88 ? 4.280 -11.593 -5.856 1.00 93.62 88 GLU A CA 1
ATOM 719 C C . GLU A 1 88 ? 5.339 -11.934 -6.909 1.00 93.62 88 GLU A C 1
ATOM 721 O O . GLU A 1 88 ? 6.510 -12.093 -6.574 1.00 93.62 88 GLU A O 1
ATOM 726 N N . GLY A 1 89 ? 4.938 -12.002 -8.181 1.00 92.81 89 GLY A N 1
ATOM 727 C CA . G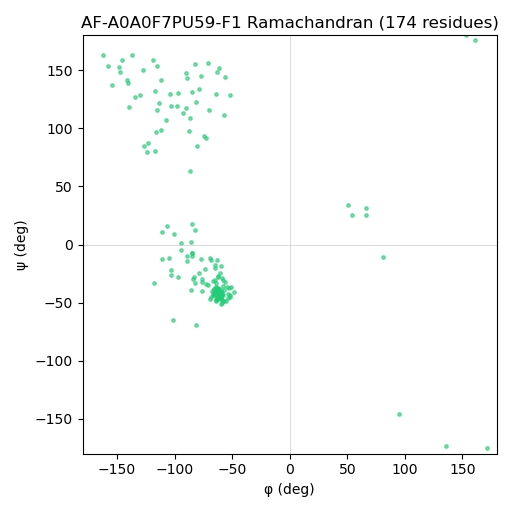LY A 1 89 ? 5.893 -11.953 -9.293 1.00 92.81 89 GLY A CA 1
ATOM 728 C C . GLY A 1 89 ? 6.276 -10.504 -9.598 1.00 92.81 89 GLY A C 1
ATOM 729 O O . GLY A 1 89 ? 7.382 -10.059 -9.318 1.00 92.81 89 GLY A O 1
ATOM 730 N N . MET A 1 90 ? 5.311 -9.748 -10.123 1.00 92.31 90 MET A N 1
ATOM 731 C CA . MET A 1 90 ? 5.380 -8.295 -10.261 1.00 92.31 90 MET A CA 1
ATOM 732 C C . MET A 1 90 ? 4.005 -7.715 -9.899 1.00 92.31 90 MET A C 1
ATOM 734 O O . MET A 1 90 ? 3.013 -8.050 -10.556 1.00 92.31 90 MET A O 1
ATOM 738 N N . PRO A 1 91 ? 3.896 -6.871 -8.863 1.00 93.12 91 PRO A N 1
ATOM 739 C CA . PRO A 1 91 ? 2.620 -6.291 -8.460 1.00 93.12 91 PRO A CA 1
ATOM 740 C C . PRO A 1 91 ? 2.195 -5.189 -9.443 1.00 93.12 91 PRO A C 1
ATOM 742 O O . PRO A 1 91 ? 2.545 -4.023 -9.274 1.00 93.12 91 PRO A O 1
ATOM 745 N N . MET A 1 92 ? 1.392 -5.536 -10.454 1.00 95.12 92 MET A N 1
ATOM 746 C CA . MET A 1 92 ? 0.907 -4.568 -11.456 1.00 95.12 92 MET A CA 1
ATOM 747 C C . MET A 1 92 ? 0.144 -3.393 -10.837 1.00 95.12 92 MET A C 1
ATOM 749 O O . MET A 1 92 ? 0.367 -2.248 -11.216 1.00 95.12 92 MET A O 1
ATOM 753 N N . ILE A 1 93 ? -0.665 -3.649 -9.807 1.00 96.50 93 ILE A N 1
ATOM 754 C CA . ILE A 1 93 ? -1.342 -2.587 -9.050 1.00 96.50 93 ILE A CA 1
ATOM 755 C C . ILE A 1 93 ? -0.362 -1.632 -8.351 1.00 96.50 93 ILE A C 1
ATOM 757 O O . ILE A 1 93 ? -0.672 -0.465 -8.131 1.00 96.50 93 ILE A O 1
ATOM 761 N N . GLY A 1 94 ? 0.840 -2.111 -8.018 1.00 97.50 94 GLY A N 1
ATOM 762 C CA . GLY A 1 94 ? 1.915 -1.264 -7.520 1.00 97.50 94 GLY A CA 1
ATOM 763 C C . GLY A 1 94 ? 2.384 -0.279 -8.589 1.00 97.50 94 GLY A C 1
ATOM 764 O O . GLY A 1 94 ? 2.539 0.898 -8.292 1.00 97.50 94 GLY A O 1
ATOM 765 N N . LEU A 1 95 ? 2.535 -0.716 -9.844 1.00 96.69 95 LEU A N 1
ATOM 766 C CA . LEU A 1 95 ? 2.880 0.178 -10.957 1.00 96.69 95 LEU A CA 1
ATOM 767 C C . LEU A 1 95 ? 1.776 1.213 -11.214 1.00 96.69 95 LEU A C 1
ATOM 769 O O . LEU A 1 95 ? 2.072 2.398 -11.343 1.00 96.69 95 LEU A O 1
ATOM 773 N N . GLU A 1 96 ? 0.510 0.791 -11.194 1.00 96.50 96 GLU A N 1
ATOM 774 C CA . GLU A 1 96 ? -0.644 1.696 -11.306 1.00 96.50 96 GLU A CA 1
ATOM 775 C C . GLU A 1 96 ? -0.669 2.733 -10.174 1.00 96.50 96 GLU A C 1
ATOM 777 O O . GLU A 1 96 ? -0.942 3.910 -10.410 1.00 96.50 96 GLU A O 1
ATOM 782 N N . ALA A 1 97 ? -0.331 2.327 -8.945 1.00 97.38 97 ALA A N 1
ATOM 783 C CA . ALA A 1 97 ? -0.205 3.248 -7.822 1.00 97.38 97 ALA A CA 1
ATOM 784 C C . ALA A 1 97 ? 0.880 4.297 -8.071 1.00 97.38 97 ALA A C 1
ATOM 786 O O . ALA A 1 97 ? 0.627 5.481 -7.858 1.00 97.38 97 ALA A O 1
ATOM 787 N N . LEU A 1 98 ? 2.053 3.892 -8.572 1.00 97.25 98 LEU A N 1
ATOM 788 C CA . LEU A 1 98 ? 3.130 4.825 -8.909 1.00 97.25 98 LEU A CA 1
ATOM 789 C C . LEU A 1 98 ? 2.696 5.839 -9.971 1.00 97.25 98 LEU A C 1
ATOM 791 O O . LEU A 1 98 ? 2.931 7.032 -9.789 1.00 97.25 98 LEU A O 1
ATOM 795 N N . GLU A 1 99 ? 2.027 5.390 -11.039 1.00 96.06 99 GLU A N 1
ATOM 796 C CA . GLU A 1 99 ? 1.497 6.275 -12.089 1.00 96.06 99 GLU A CA 1
ATOM 797 C C . GLU A 1 99 ? 0.530 7.324 -11.531 1.00 96.06 99 GLU A C 1
ATOM 799 O O . GLU A 1 99 ? 0.504 8.461 -11.996 1.00 96.06 99 GLU A O 1
ATOM 804 N N . MET A 1 100 ? -0.259 6.953 -10.521 1.00 96.50 100 MET A N 1
ATOM 805 C CA . MET A 1 100 ? -1.203 7.853 -9.853 1.00 96.50 100 MET A CA 1
ATOM 806 C C . MET A 1 100 ? -0.555 8.668 -8.719 1.00 96.50 100 MET A C 1
ATOM 808 O O . MET A 1 100 ? -1.233 9.433 -8.030 1.00 96.50 100 MET A O 1
ATOM 812 N N . GLY A 1 101 ? 0.752 8.506 -8.496 1.00 96.44 101 GLY A N 1
ATOM 813 C CA . GLY A 1 101 ? 1.485 9.148 -7.410 1.00 96.44 101 GLY A CA 1
ATOM 814 C C . GLY A 1 101 ? 1.050 8.664 -6.026 1.00 96.44 101 GLY A C 1
ATOM 815 O O . GLY A 1 101 ? 1.137 9.407 -5.055 1.00 96.44 101 GLY A O 1
ATOM 816 N N . CYS A 1 102 ? 0.516 7.453 -5.916 1.00 97.56 102 CYS A N 1
ATOM 817 C CA . CYS A 1 102 ? 0.066 6.876 -4.661 1.00 97.56 102 CYS A CA 1
ATOM 818 C C . CYS A 1 102 ? 1.224 6.100 -4.003 1.00 97.56 102 CYS A C 1
ATOM 820 O O . CYS A 1 102 ? 1.705 5.121 -4.578 1.00 97.56 102 CYS A O 1
ATOM 822 N N . PRO A 1 103 ? 1.692 6.509 -2.809 1.00 97.88 103 PRO A N 1
ATOM 823 C CA . PRO A 1 103 ? 2.706 5.782 -2.062 1.00 97.88 103 PRO A CA 1
ATOM 824 C C . PRO A 1 103 ? 2.234 4.382 -1.693 1.00 97.88 103 PRO A C 1
ATOM 826 O O . PRO A 1 103 ? 1.040 4.158 -1.489 1.00 97.88 103 PRO A O 1
ATOM 829 N N . ILE A 1 104 ? 3.179 3.458 -1.542 1.00 98.50 104 ILE A N 1
ATOM 830 C CA . ILE A 1 104 ? 2.880 2.043 -1.295 1.00 98.50 104 ILE A CA 1
ATOM 831 C C . ILE A 1 104 ? 3.428 1.626 0.069 1.00 98.50 104 ILE A C 1
ATOM 833 O O . ILE A 1 104 ? 4.585 1.898 0.381 1.00 98.50 104 ILE A O 1
ATOM 837 N N . ILE A 1 105 ? 2.618 0.949 0.879 1.00 98.75 105 ILE A N 1
ATOM 838 C CA . ILE A 1 105 ? 3.093 0.168 2.028 1.00 98.75 105 ILE A CA 1
ATOM 839 C C . ILE A 1 105 ? 3.030 -1.301 1.630 1.00 98.75 105 ILE A C 1
ATOM 841 O O . ILE A 1 105 ? 1.990 -1.749 1.149 1.00 98.75 105 ILE A O 1
ATOM 845 N N . ALA A 1 106 ? 4.119 -2.037 1.829 1.00 98.25 106 ALA A N 1
ATOM 846 C CA . ALA A 1 106 ? 4.182 -3.464 1.544 1.00 98.25 106 ALA A CA 1
ATOM 847 C C . ALA A 1 106 ? 5.079 -4.198 2.546 1.00 98.25 106 ALA A C 1
ATOM 849 O O . ALA A 1 106 ? 5.938 -3.581 3.179 1.00 98.25 106 ALA A O 1
ATOM 850 N N . TYR A 1 107 ? 4.895 -5.512 2.674 1.00 98.12 107 TYR A N 1
ATOM 851 C CA . TYR A 1 107 ? 5.880 -6.366 3.342 1.00 98.12 107 TYR A CA 1
ATOM 852 C C . TYR A 1 107 ? 7.143 -6.522 2.490 1.00 98.12 107 TYR A C 1
ATOM 854 O O . TYR A 1 107 ? 7.103 -6.372 1.268 1.00 98.12 107 TYR A O 1
ATOM 862 N N . ASP A 1 108 ? 8.259 -6.826 3.146 1.00 96.81 108 ASP A N 1
ATOM 863 C CA . ASP A 1 108 ? 9.546 -7.088 2.504 1.00 96.81 108 ASP A CA 1
ATOM 864 C C . ASP A 1 108 ? 9.536 -8.445 1.796 1.00 96.81 108 ASP A C 1
ATOM 866 O O . ASP A 1 108 ? 9.790 -9.492 2.389 1.00 96.81 108 ASP A O 1
ATOM 870 N N . ILE A 1 109 ? 9.164 -8.406 0.519 1.00 95.12 109 ILE A N 1
ATOM 871 C CA . ILE A 1 109 ? 9.223 -9.532 -0.410 1.00 95.12 109 ILE A CA 1
ATOM 872 C C . ILE A 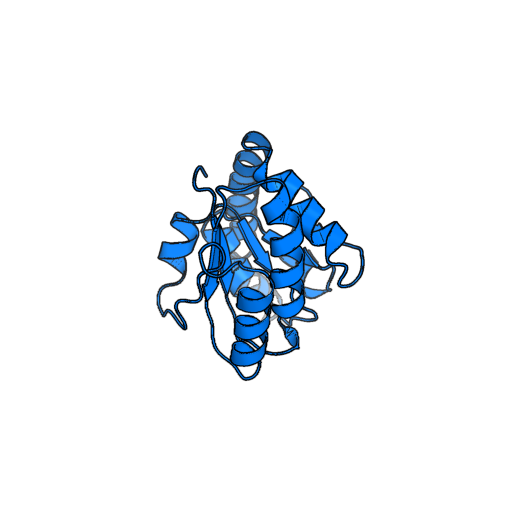1 109 ? 9.992 -9.098 -1.659 1.00 95.12 109 ILE A C 1
ATOM 874 O O . ILE A 1 109 ? 9.929 -7.929 -2.047 1.00 95.12 109 ILE A O 1
ATOM 878 N N . ASP A 1 110 ? 10.675 -10.035 -2.320 1.00 92.06 110 ASP A N 1
ATOM 879 C CA . ASP A 1 110 ? 11.627 -9.750 -3.410 1.00 92.06 110 ASP A CA 1
ATOM 880 C C . ASP A 1 110 ? 11.058 -8.839 -4.512 1.00 92.06 110 ASP A C 1
ATOM 882 O O . ASP A 1 110 ? 11.737 -7.949 -5.029 1.00 92.06 110 ASP A O 1
ATOM 886 N N . ALA A 1 111 ? 9.773 -9.004 -4.831 1.00 94.12 111 ALA A N 1
ATOM 887 C CA . ALA A 1 111 ? 9.081 -8.227 -5.854 1.00 94.12 111 ALA A CA 1
ATOM 888 C C . ALA A 1 111 ? 8.873 -6.736 -5.504 1.00 94.12 111 ALA A C 1
ATOM 890 O O . ALA A 1 111 ? 8.519 -5.955 -6.389 1.00 94.12 111 ALA A O 1
ATOM 891 N N . MET A 1 112 ? 9.074 -6.314 -4.247 1.00 95.19 112 MET A N 1
ATOM 892 C CA . MET A 1 112 ? 8.870 -4.919 -3.826 1.00 95.19 112 MET A CA 1
ATOM 893 C C . MET A 1 112 ? 10.052 -4.009 -4.132 1.00 95.19 112 MET A C 1
ATOM 895 O O . MET A 1 112 ? 9.845 -2.838 -4.445 1.00 95.19 112 MET A O 1
ATOM 899 N N . GLY A 1 113 ? 11.284 -4.519 -4.079 1.00 93.88 113 GLY A N 1
ATOM 900 C CA . GLY A 1 113 ? 12.493 -3.711 -4.287 1.00 93.88 113 GLY A CA 1
ATOM 901 C C . GLY A 1 113 ? 12.505 -2.915 -5.604 1.00 93.88 113 GLY A C 1
ATOM 902 O O . GLY A 1 113 ? 12.843 -1.727 -5.590 1.00 93.88 113 GLY A O 1
ATOM 903 N N . PRO A 1 114 ? 12.085 -3.500 -6.745 1.00 95.12 114 PRO A N 1
ATOM 904 C CA . PRO A 1 114 ? 12.003 -2.770 -8.006 1.00 95.12 114 PRO A CA 1
ATOM 905 C C . PRO A 1 114 ? 11.050 -1.570 -7.963 1.00 95.12 114 PRO A C 1
ATOM 907 O O . PRO A 1 114 ? 11.369 -0.530 -8.544 1.00 95.12 114 PRO A O 1
ATOM 910 N N . ILE A 1 115 ? 9.912 -1.680 -7.269 1.00 96.38 115 ILE A N 1
ATOM 911 C CA . ILE A 1 115 ? 8.841 -0.670 -7.284 1.00 96.38 115 ILE A CA 1
ATOM 912 C C . ILE A 1 115 ? 8.891 0.312 -6.103 1.00 96.38 115 ILE A C 1
ATOM 914 O O . ILE A 1 115 ? 8.481 1.464 -6.253 1.00 96.38 115 ILE A O 1
ATOM 918 N N . ILE A 1 116 ? 9.436 -0.088 -4.950 1.00 97.81 116 ILE A N 1
ATOM 919 C CA . ILE A 1 116 ? 9.480 0.725 -3.729 1.00 97.81 116 ILE A CA 1
ATOM 920 C C . ILE A 1 116 ? 10.928 1.053 -3.360 1.00 97.81 116 ILE A C 1
ATOM 922 O O . ILE A 1 116 ? 11.720 0.204 -2.962 1.00 97.81 116 ILE A O 1
ATOM 926 N N . SER A 1 117 ? 11.252 2.339 -3.405 1.00 98.00 117 SER A N 1
ATOM 927 C CA . SER A 1 117 ? 12.411 2.924 -2.742 1.00 98.00 117 SER A CA 1
ATOM 928 C C . SER A 1 117 ? 12.010 3.296 -1.313 1.00 98.00 117 SER A C 1
ATOM 930 O O . SER A 1 117 ? 11.382 4.330 -1.078 1.00 98.00 117 SER A O 1
ATOM 932 N N . ASN A 1 118 ? 12.335 2.416 -0.361 1.00 97.75 118 ASN A N 1
ATOM 933 C CA . ASN A 1 118 ? 11.887 2.514 1.030 1.00 97.75 118 ASN A CA 1
ATOM 934 C C . ASN A 1 118 ? 12.182 3.892 1.654 1.00 97.75 118 ASN A C 1
ATOM 936 O O . ASN A 1 118 ? 13.307 4.384 1.598 1.00 97.75 118 ASN A O 1
ATOM 940 N N . GLY A 1 119 ? 11.164 4.512 2.252 1.00 96.88 119 GLY A N 1
ATOM 941 C CA . GLY A 1 119 ? 11.222 5.856 2.830 1.00 96.88 119 GLY A CA 1
ATOM 942 C C . GLY A 1 119 ? 11.079 6.999 1.820 1.00 96.88 119 GLY A C 1
ATOM 943 O O . GLY A 1 119 ? 10.879 8.133 2.246 1.00 96.88 119 GLY A O 1
ATOM 944 N N . SER A 1 120 ? 11.140 6.719 0.513 1.00 98.38 120 SER A N 1
ATOM 945 C CA . SER A 1 120 ? 11.021 7.721 -0.551 1.00 98.38 120 SER A CA 1
ATOM 946 C C . SER A 1 120 ? 9.634 7.734 -1.184 1.00 98.38 120 SER A C 1
ATOM 948 O O . SER A 1 120 ? 8.932 8.719 -1.022 1.00 98.38 120 SER A O 1
ATOM 950 N N . ASN A 1 121 ? 9.209 6.664 -1.862 1.00 98.06 121 ASN A N 1
ATOM 951 C CA . ASN A 1 121 ? 7.887 6.564 -2.510 1.00 98.06 121 ASN A CA 1
ATOM 952 C C . ASN A 1 121 ? 6.957 5.547 -1.824 1.00 98.06 121 ASN A C 1
ATOM 954 O O . ASN A 1 121 ? 5.914 5.179 -2.361 1.00 98.06 121 ASN A O 1
ATOM 958 N N . GLY A 1 122 ? 7.346 5.060 -0.651 1.00 98.12 122 GLY A N 1
ATOM 959 C CA . GLY A 1 122 ? 6.628 4.019 0.064 1.00 98.12 122 GLY A CA 1
ATOM 960 C C . GLY A 1 122 ? 7.400 3.515 1.274 1.00 98.12 122 GLY A C 1
ATOM 961 O O . GLY A 1 122 ? 8.462 4.043 1.614 1.00 98.12 122 GLY A O 1
ATOM 962 N N . VAL A 1 123 ? 6.861 2.493 1.929 1.00 98.44 123 VAL A N 1
ATOM 963 C CA . VAL A 1 123 ? 7.468 1.834 3.087 1.00 98.44 123 VAL A CA 1
ATOM 964 C C . VAL A 1 123 ? 7.483 0.329 2.866 1.00 98.44 123 VAL A C 1
ATOM 966 O O . VAL A 1 123 ? 6.450 -0.270 2.573 1.00 98.44 123 VAL A O 1
ATOM 969 N N . ILE A 1 124 ? 8.660 -0.263 3.051 1.00 97.94 124 ILE A N 1
ATOM 970 C CA . ILE A 1 124 ? 8.850 -1.708 3.136 1.00 97.94 124 ILE A CA 1
ATOM 971 C C . ILE A 1 124 ? 8.903 -2.088 4.617 1.00 97.94 124 ILE A C 1
ATOM 973 O O . ILE A 1 124 ? 9.771 -1.614 5.357 1.00 97.94 124 ILE A O 1
ATOM 977 N N . VAL A 1 125 ? 7.957 -2.922 5.040 1.00 98.00 125 VAL A N 1
ATOM 978 C CA . VAL A 1 125 ? 7.857 -3.485 6.389 1.00 98.00 125 VAL A CA 1
ATOM 979 C C . VAL A 1 125 ? 8.702 -4.754 6.434 1.00 98.00 125 VAL A C 1
ATOM 981 O O . VAL A 1 125 ? 8.353 -5.750 5.803 1.00 98.00 125 VAL A O 1
ATOM 984 N N . LYS A 1 126 ? 9.833 -4.689 7.142 1.00 94.31 126 LYS A N 1
ATOM 985 C CA . LYS A 1 126 ? 10.867 -5.737 7.141 1.00 94.31 126 LYS A CA 1
ATOM 986 C C . LYS A 1 126 ? 10.492 -6.955 7.969 1.00 94.31 126 LYS A C 1
ATOM 988 O O . LYS A 1 126 ? 10.942 -8.062 7.690 1.00 94.31 126 LYS A O 1
ATOM 993 N N . GLU A 1 127 ? 9.698 -6.756 9.010 1.00 92.25 127 GLU A N 1
ATOM 994 C CA . GLU A 1 127 ? 9.242 -7.828 9.873 1.00 92.25 127 GLU A CA 1
ATOM 995 C C . GLU A 1 127 ? 8.246 -8.709 9.112 1.00 92.25 127 GLU A C 1
ATOM 997 O O . GLU A 1 127 ? 7.171 -8.271 8.696 1.00 92.25 127 GLU A O 1
ATOM 1002 N N . ASN A 1 128 ? 8.640 -9.966 8.903 1.00 88.62 128 ASN A N 1
ATOM 1003 C CA . ASN A 1 128 ? 7.927 -10.901 8.045 1.00 88.62 128 ASN A CA 1
ATOM 1004 C C . ASN A 1 128 ? 6.468 -11.078 8.485 1.00 88.62 128 ASN A C 1
ATOM 1006 O O . ASN A 1 128 ? 6.200 -11.683 9.523 1.00 88.62 128 ASN A O 1
ATOM 1010 N N . GLN A 1 129 ? 5.540 -10.579 7.663 1.00 92.62 129 GLN A N 1
ATOM 1011 C CA . GLN A 1 129 ? 4.094 -10.703 7.864 1.00 92.62 129 GLN A CA 1
ATOM 1012 C C . GLN A 1 129 ? 3.612 -10.205 9.240 1.00 92.62 129 GLN A C 1
ATOM 1014 O O . GLN A 1 129 ? 2.564 -10.636 9.722 1.00 92.62 129 GLN A O 1
ATOM 1019 N N . ASP A 1 130 ? 4.352 -9.290 9.875 1.00 97.50 130 ASP A N 1
ATOM 1020 C CA . ASP A 1 130 ? 3.985 -8.768 11.186 1.00 97.50 130 ASP A CA 1
ATOM 1021 C C . ASP A 1 130 ? 2.932 -7.658 11.056 1.00 97.50 130 ASP A C 1
ATOM 1023 O O . ASP A 1 130 ? 3.082 -6.646 10.369 1.00 97.50 130 ASP A O 1
ATOM 1027 N N . VAL A 1 131 ? 1.803 -7.874 11.717 1.00 98.25 131 VAL A N 1
ATOM 1028 C CA . VAL A 1 131 ? 0.634 -7.000 11.626 1.00 98.25 131 VAL A CA 1
ATOM 1029 C C . VAL A 1 131 ? 0.859 -5.675 12.367 1.00 98.25 131 VAL A C 1
ATOM 1031 O O . VAL A 1 131 ? 0.374 -4.625 11.937 1.00 98.25 131 VAL A O 1
ATOM 1034 N N . ASN A 1 132 ? 1.605 -5.697 13.475 1.00 98.25 132 ASN A N 1
ATOM 1035 C CA . ASN A 1 132 ? 1.811 -4.521 14.320 1.00 98.25 132 ASN A CA 1
ATOM 1036 C C . ASN A 1 132 ? 2.682 -3.478 13.620 1.00 98.25 132 ASN A C 1
ATOM 1038 O O . ASN A 1 132 ? 2.340 -2.298 13.591 1.00 98.25 132 ASN A O 1
ATOM 1042 N N . THR A 1 133 ? 3.791 -3.915 13.038 1.00 98.19 133 THR A N 1
ATOM 1043 C CA . THR A 1 133 ? 4.740 -3.097 12.276 1.00 98.19 133 THR A CA 1
ATOM 1044 C C . THR A 1 13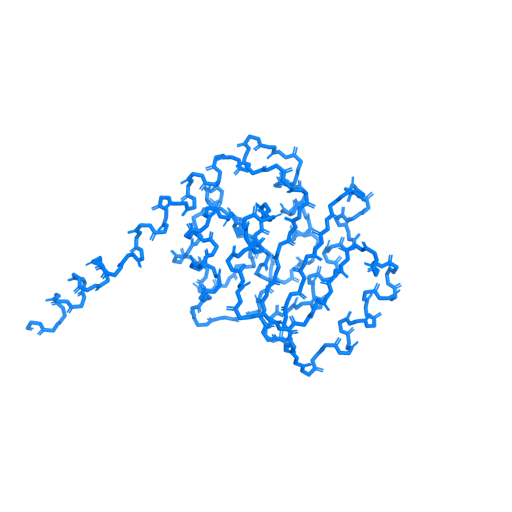3 ? 4.105 -2.557 11.002 1.00 98.19 133 THR A C 1
ATOM 1046 O O . THR A 1 133 ? 4.268 -1.372 10.700 1.00 98.19 133 THR A O 1
ATOM 1049 N N . TYR A 1 134 ? 3.274 -3.353 10.320 1.00 98.69 134 TYR A N 1
ATOM 1050 C CA . TYR A 1 134 ? 2.480 -2.868 9.192 1.00 98.69 134 TYR A CA 1
ATOM 1051 C C . TYR A 1 134 ? 1.511 -1.757 9.621 1.00 98.69 134 TYR A C 1
ATOM 1053 O O . TYR A 1 134 ? 1.453 -0.699 8.989 1.00 98.69 134 TYR A O 1
ATOM 1061 N N . ALA A 1 135 ? 0.816 -1.929 10.750 1.00 98.62 135 ALA A N 1
ATOM 1062 C CA . ALA A 1 135 ? -0.026 -0.880 11.319 1.00 98.62 135 ALA A CA 1
ATOM 1063 C C . ALA A 1 135 ? 0.781 0.370 11.723 1.00 98.62 135 ALA A C 1
ATOM 1065 O O . ALA A 1 135 ? 0.313 1.487 11.501 1.00 98.62 135 ALA A O 1
ATOM 1066 N N . GLN A 1 136 ? 2.005 0.229 12.250 1.00 98.31 136 GLN A N 1
ATOM 1067 C CA . GLN A 1 136 ? 2.877 1.381 12.529 1.00 98.31 136 GLN A CA 1
ATOM 1068 C C . GLN A 1 136 ? 3.267 2.135 11.254 1.00 98.31 136 GLN A C 1
ATOM 1070 O O . GLN A 1 136 ? 3.278 3.367 11.253 1.00 98.31 136 GLN A O 1
ATOM 1075 N N . ALA A 1 137 ? 3.543 1.429 10.153 1.00 98.44 137 ALA A N 1
ATOM 1076 C CA . ALA A 1 137 ? 3.788 2.066 8.861 1.00 98.44 137 ALA A CA 1
ATOM 1077 C C . ALA A 1 137 ? 2.554 2.850 8.383 1.00 98.44 137 ALA A C 1
ATOM 1079 O O . ALA A 1 137 ? 2.687 3.998 7.950 1.00 98.44 137 ALA A O 1
ATOM 1080 N N . MET A 1 138 ? 1.353 2.276 8.534 1.00 98.62 138 MET A N 1
ATOM 1081 C CA . MET A 1 138 ? 0.095 2.966 8.229 1.00 98.62 138 MET A CA 1
ATOM 1082 C C . MET A 1 138 ? -0.066 4.243 9.063 1.00 98.62 138 MET A C 1
ATOM 1084 O O . MET A 1 138 ? -0.355 5.294 8.496 1.00 98.62 138 MET A O 1
ATOM 1088 N N . LEU A 1 139 ? 0.168 4.177 10.381 1.00 98.19 139 LEU A N 1
ATOM 1089 C CA . LEU A 1 139 ? 0.095 5.330 11.290 1.00 98.19 139 LEU A CA 1
ATOM 1090 C C . LEU A 1 139 ? 1.081 6.430 10.883 1.00 98.19 139 LEU A C 1
ATOM 1092 O O . LEU A 1 139 ? 0.678 7.571 10.664 1.00 98.19 139 LEU A O 1
ATOM 1096 N N . LYS A 1 140 ? 2.354 6.070 10.682 1.00 97.25 140 LYS A N 1
ATOM 1097 C CA . LYS A 1 140 ? 3.419 7.003 10.290 1.00 97.25 140 LYS A CA 1
ATOM 1098 C C . LYS A 1 140 ? 3.051 7.802 9.041 1.00 97.25 140 LYS A C 1
ATOM 1100 O O . LYS A 1 140 ? 3.257 9.015 9.002 1.00 97.25 140 LYS A O 1
ATOM 1105 N N . ILE A 1 141 ? 2.530 7.129 8.013 1.00 96.88 141 ILE A N 1
ATOM 1106 C CA . ILE A 1 141 ? 2.161 7.795 6.762 1.00 96.88 141 ILE A CA 1
ATOM 1107 C C . ILE A 1 141 ? 0.851 8.571 6.924 1.00 96.88 141 ILE A C 1
ATOM 1109 O O . ILE A 1 141 ? 0.754 9.684 6.418 1.00 96.88 141 ILE A O 1
ATOM 1113 N N . ALA A 1 142 ? -0.145 8.042 7.636 1.00 96.81 142 ALA A N 1
ATOM 1114 C CA . ALA A 1 142 ? -1.445 8.690 7.833 1.00 96.81 142 ALA A CA 1
ATOM 1115 C C . ALA A 1 142 ? -1.383 9.977 8.673 1.00 96.81 142 ALA A C 1
ATOM 1117 O O . ALA A 1 142 ? -2.143 10.919 8.427 1.00 96.81 142 ALA A O 1
ATOM 1118 N N . GLU A 1 143 ? -0.450 10.062 9.615 1.00 95.81 143 GLU A N 1
ATOM 1119 C CA . GLU A 1 143 ? -0.331 11.194 10.541 1.00 95.81 143 GLU A CA 1
ATOM 1120 C C . GLU A 1 143 ? 0.567 12.317 9.996 1.00 95.81 143 GLU A C 1
ATOM 1122 O O . GLU A 1 143 ? 0.501 13.448 10.471 1.00 95.81 143 GLU A O 1
ATOM 1127 N N . ASN A 1 144 ? 1.352 12.057 8.943 1.00 96.38 144 ASN A N 1
ATOM 1128 C CA . ASN A 1 144 ? 2.282 13.031 8.374 1.00 96.38 144 ASN A CA 1
ATOM 1129 C C . ASN A 1 144 ? 1.907 13.422 6.931 1.00 96.38 144 ASN A C 1
ATOM 1131 O O . ASN A 1 144 ? 2.264 12.749 5.964 1.00 96.38 144 ASN A O 1
ATOM 1135 N N . GLN A 1 145 ? 1.192 14.543 6.784 1.00 95.56 145 GLN A N 1
ATOM 1136 C CA . GLN A 1 145 ? 0.783 15.075 5.476 1.00 95.56 145 GLN A CA 1
ATOM 1137 C C . GLN A 1 145 ? 1.985 15.449 4.595 1.00 95.56 145 GLN A C 1
ATOM 1139 O O . GLN A 1 145 ? 2.001 15.095 3.419 1.00 95.56 145 GLN A O 1
ATOM 1144 N N . THR A 1 146 ? 3.004 16.101 5.161 1.00 97.06 146 THR A N 1
ATOM 1145 C CA . THR A 1 146 ? 4.218 16.491 4.426 1.00 97.06 146 THR A CA 1
ATOM 1146 C C . THR A 1 146 ? 4.935 15.271 3.855 1.00 97.06 146 THR A C 1
ATOM 1148 O O . THR A 1 146 ? 5.316 15.273 2.687 1.00 97.06 146 THR A O 1
ATOM 1151 N N . LEU A 1 147 ? 5.058 14.203 4.649 1.00 97.31 147 LEU A N 1
ATOM 1152 C CA . LEU A 1 147 ? 5.632 12.937 4.201 1.00 97.31 147 LEU A CA 1
ATOM 1153 C C . LEU A 1 147 ? 4.830 12.346 3.037 1.00 97.31 147 LEU A C 1
ATOM 1155 O O . LEU A 1 147 ? 5.422 11.930 2.047 1.00 97.31 147 LEU A O 1
ATOM 1159 N N . ARG A 1 148 ? 3.492 12.347 3.113 1.00 96.94 148 ARG A N 1
ATOM 1160 C CA . ARG A 1 148 ? 2.644 11.870 2.006 1.00 96.94 148 ARG A CA 1
ATOM 1161 C C . ARG A 1 148 ? 2.841 12.669 0.728 1.00 96.94 148 ARG A C 1
ATOM 1163 O O . ARG A 1 148 ? 2.888 12.075 -0.342 1.00 96.94 148 ARG A O 1
ATOM 1170 N N . ASP A 1 149 ? 2.946 13.990 0.822 1.00 97.06 149 ASP A N 1
ATOM 1171 C CA . ASP A 1 149 ? 3.125 14.837 -0.360 1.00 97.06 149 ASP A CA 1
ATOM 1172 C C . ASP A 1 149 ? 4.527 14.670 -0.973 1.00 97.06 149 ASP A C 1
ATOM 1174 O O . ASP A 1 149 ? 4.660 14.644 -2.196 1.00 97.06 149 ASP A O 1
ATOM 1178 N N . GLN A 1 150 ? 5.560 14.454 -0.152 1.00 98.06 150 GLN A N 1
ATOM 1179 C CA . GLN A 1 150 ? 6.895 14.070 -0.630 1.00 98.06 150 GLN A CA 1
ATOM 1180 C C . GLN A 1 150 ? 6.873 12.700 -1.321 1.00 98.06 150 GLN A C 1
ATOM 1182 O O . GLN A 1 150 ? 7.377 12.560 -2.438 1.00 98.06 150 GLN A O 1
ATOM 1187 N N . MET A 1 151 ? 6.238 11.706 -0.693 1.00 98.25 151 MET A N 1
ATOM 1188 C CA . MET A 1 151 ? 6.117 10.362 -1.256 1.00 98.25 151 MET A CA 1
ATOM 1189 C C . MET A 1 151 ? 5.300 10.342 -2.549 1.00 98.25 151 MET A C 1
ATOM 1191 O O . MET A 1 151 ? 5.615 9.568 -3.448 1.00 98.25 151 MET A O 1
ATOM 1195 N N . HIS A 1 152 ? 4.295 11.211 -2.671 1.00 97.62 152 HIS A N 1
ATOM 1196 C CA . HIS A 1 152 ? 3.511 11.375 -3.892 1.00 97.62 152 HIS A CA 1
ATOM 1197 C C . HIS A 1 152 ? 4.389 11.772 -5.083 1.00 97.62 152 HIS A C 1
ATOM 1199 O O . HIS A 1 152 ? 4.363 11.116 -6.124 1.00 97.62 152 HIS A O 1
ATOM 1205 N N . GLN A 1 153 ? 5.221 12.805 -4.915 1.00 98.19 153 GLN A N 1
ATOM 1206 C CA . GLN A 1 153 ? 6.138 13.248 -5.969 1.00 98.19 153 GLN A CA 1
ATOM 1207 C C . GLN A 1 153 ? 7.176 12.170 -6.302 1.00 98.19 153 GLN A C 1
ATOM 1209 O O . GLN A 1 153 ? 7.458 11.908 -7.472 1.00 98.19 153 GLN A O 1
ATOM 1214 N N . ALA A 1 154 ? 7.702 11.487 -5.283 1.00 98.44 154 ALA A N 1
ATOM 1215 C CA . ALA A 1 154 ? 8.638 10.385 -5.479 1.00 98.44 154 ALA A CA 1
ATOM 1216 C C . ALA A 1 154 ? 8.003 9.194 -6.222 1.00 98.44 154 ALA A C 1
ATO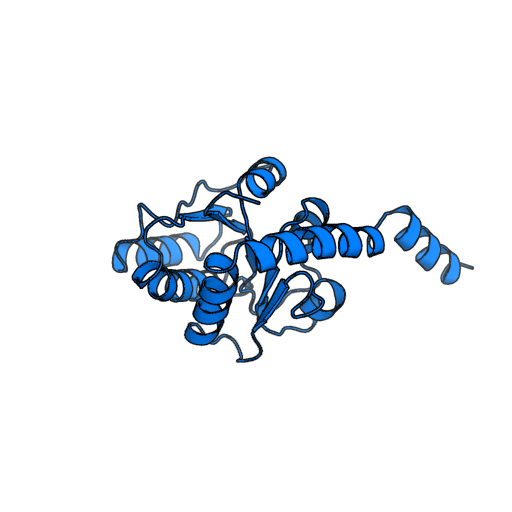M 1218 O O . ALA A 1 154 ? 8.666 8.568 -7.049 1.00 98.44 154 ALA A O 1
ATOM 1219 N N . ALA A 1 155 ? 6.726 8.892 -5.969 1.00 98.12 155 ALA A N 1
ATOM 1220 C CA . ALA A 1 155 ? 5.990 7.838 -6.662 1.00 98.12 155 ALA A CA 1
ATOM 1221 C C . ALA A 1 155 ? 5.832 8.145 -8.159 1.00 98.12 155 ALA A C 1
ATOM 1223 O O . ALA A 1 155 ? 6.180 7.298 -8.982 1.00 98.12 155 ALA A O 1
ATOM 1224 N N . LEU A 1 156 ? 5.440 9.376 -8.511 1.00 97.69 156 LEU A N 1
ATOM 1225 C CA . LEU A 1 156 ? 5.370 9.828 -9.907 1.00 97.69 156 LEU A CA 1
ATOM 1226 C C . LEU A 1 156 ? 6.738 9.748 -10.598 1.00 97.69 156 LEU A C 1
ATOM 1228 O O . LEU A 1 156 ? 6.853 9.237 -11.712 1.00 97.69 156 LEU A O 1
ATOM 1232 N N . GLN A 1 157 ? 7.802 10.185 -9.917 1.00 98.12 157 GLN A N 1
ATOM 1233 C CA . GLN A 1 157 ? 9.161 10.097 -10.451 1.00 98.12 157 GLN A CA 1
ATOM 1234 C C . GLN A 1 157 ? 9.589 8.641 -10.683 1.00 98.12 157 GLN A C 1
ATOM 1236 O O . GLN A 1 157 ? 10.200 8.328 -11.710 1.00 98.12 157 GLN A O 1
ATOM 1241 N N . LYS A 1 158 ? 9.261 7.738 -9.751 1.00 97.81 158 LYS A N 1
ATOM 1242 C CA . LYS A 1 158 ? 9.550 6.306 -9.863 1.00 97.81 158 LYS A CA 1
ATOM 1243 C C . LYS A 1 158 ? 8.792 5.667 -11.028 1.00 97.81 158 LYS A C 1
ATOM 1245 O O . LYS A 1 158 ? 9.395 4.876 -11.750 1.00 97.81 158 LYS A O 1
ATOM 1250 N N . ALA A 1 159 ? 7.535 6.054 -11.262 1.00 97.44 159 ALA A N 1
ATOM 1251 C CA . ALA A 1 159 ? 6.725 5.564 -12.382 1.00 97.44 159 ALA A CA 1
ATOM 1252 C C . ALA A 1 159 ? 7.426 5.755 -13.736 1.00 97.44 159 ALA A C 1
ATOM 1254 O O . ALA A 1 159 ? 7.395 4.866 -14.583 1.00 97.44 159 ALA A O 1
ATOM 1255 N N . THR A 1 160 ? 8.167 6.858 -13.911 1.00 96.38 160 THR A N 1
ATOM 1256 C CA . THR A 1 160 ? 8.915 7.123 -15.152 1.00 96.38 160 THR A CA 1
ATOM 1257 C C . THR A 1 160 ? 9.961 6.059 -15.484 1.00 96.38 160 THR A C 1
ATOM 1259 O O . THR A 1 160 ? 10.442 6.030 -16.611 1.00 96.38 160 THR A O 1
ATOM 1262 N N . GLN A 1 161 ? 10.394 5.225 -14.529 1.00 95.44 161 GLN A N 1
ATOM 1263 C CA . GLN A 1 161 ? 11.337 4.123 -14.773 1.00 95.44 161 GLN A CA 1
ATOM 1264 C C . GLN A 1 161 ? 10.683 2.948 -15.509 1.00 95.44 161 GLN A C 1
ATOM 1266 O O . GLN A 1 161 ? 11.387 2.180 -16.154 1.00 95.44 161 GLN A O 1
ATOM 1271 N N . PHE A 1 162 ? 9.355 2.858 -15.456 1.00 94.94 162 PHE A N 1
ATOM 1272 C CA . PHE A 1 162 ? 8.551 1.794 -16.053 1.00 94.94 162 PHE A CA 1
ATOM 1273 C C . PHE A 1 162 ? 7.790 2.265 -17.297 1.00 94.94 162 PHE A C 1
ATOM 1275 O O . PHE A 1 162 ? 6.849 1.604 -17.730 1.00 94.94 162 PHE A O 1
ATOM 1282 N N . SER A 1 163 ? 8.172 3.408 -17.880 1.00 93.94 163 SER A N 1
ATOM 1283 C CA . SER A 1 163 ? 7.552 3.874 -19.117 1.00 93.94 163 SER A CA 1
ATOM 1284 C C . SER A 1 163 ? 7.819 2.898 -20.261 1.00 93.94 163 SER A C 1
ATOM 1286 O O . SER A 1 163 ? 8.885 2.278 -20.335 1.00 93.94 163 SER A O 1
ATOM 1288 N N . VAL A 1 164 ? 6.860 2.810 -21.185 1.00 92.69 164 VAL A N 1
ATOM 1289 C CA . VAL A 1 164 ? 6.973 1.975 -22.388 1.00 92.69 164 VAL A CA 1
ATOM 1290 C C . VAL A 1 164 ? 8.278 2.269 -23.126 1.00 92.69 164 VAL A C 1
ATOM 1292 O O . VAL A 1 164 ? 9.012 1.339 -23.440 1.00 92.69 164 VAL A O 1
ATOM 1295 N N . ASP A 1 165 ? 8.626 3.545 -23.306 1.00 94.94 165 ASP A N 1
ATOM 1296 C CA . ASP A 1 165 ? 9.856 3.952 -23.993 1.00 94.94 165 ASP A CA 1
ATOM 1297 C C . ASP A 1 165 ? 11.125 3.401 -23.328 1.00 94.94 165 ASP A C 1
ATOM 1299 O O . ASP A 1 165 ? 12.023 2.906 -24.013 1.00 94.94 165 ASP A O 1
ATOM 1303 N N . LYS A 1 166 ? 11.212 3.444 -21.990 1.00 94.06 166 LYS A N 1
ATOM 1304 C CA . LYS A 1 166 ? 12.373 2.900 -21.271 1.00 94.06 166 LYS A CA 1
ATOM 1305 C C . LYS A 1 166 ? 12.427 1.385 -21.368 1.00 94.06 166 LYS A C 1
ATOM 1307 O O . LYS A 1 166 ? 13.487 0.842 -21.658 1.00 94.06 166 LYS A O 1
ATOM 1312 N N . ILE A 1 167 ? 11.295 0.711 -21.173 1.00 94.12 167 ILE A N 1
ATOM 1313 C CA . ILE A 1 167 ? 11.223 -0.752 -21.256 1.00 94.12 167 ILE A CA 1
ATOM 1314 C C . ILE A 1 167 ? 11.603 -1.225 -22.666 1.00 94.12 167 ILE A C 1
ATOM 1316 O O . ILE A 1 167 ? 12.429 -2.125 -22.808 1.00 94.12 167 ILE A O 1
ATOM 1320 N N . MET A 1 168 ? 11.069 -0.586 -23.710 1.00 95.00 168 MET A N 1
ATOM 1321 C CA . MET A 1 168 ? 11.401 -0.894 -25.106 1.00 95.00 168 MET A CA 1
ATOM 1322 C C . MET A 1 168 ? 12.881 -0.649 -25.416 1.00 95.00 168 MET A C 1
ATOM 1324 O O . MET A 1 168 ? 13.498 -1.448 -26.121 1.00 95.00 168 MET A O 1
ATOM 1328 N N . SER A 1 169 ? 13.469 0.413 -24.859 1.00 94.62 169 SER A N 1
ATOM 1329 C CA . SER A 1 169 ? 14.904 0.689 -24.981 1.00 94.62 169 SER A CA 1
ATOM 1330 C C . SER A 1 169 ? 15.764 -0.426 -24.377 1.00 94.62 169 SER A C 1
ATOM 1332 O O . SER A 1 169 ? 16.729 -0.857 -25.006 1.00 94.62 169 SER A O 1
ATOM 1334 N N . GLU A 1 170 ? 15.404 -0.952 -23.200 1.00 94.31 170 GLU A N 1
ATOM 1335 C CA . GLU A 1 170 ? 16.124 -2.078 -22.587 1.00 94.31 170 GLU A CA 1
ATOM 1336 C C . GLU A 1 170 ? 15.984 -3.373 -23.402 1.00 94.31 170 GLU A C 1
ATOM 1338 O O . GLU A 1 170 ? 16.985 -4.042 -23.661 1.00 94.31 170 GLU A O 1
ATOM 1343 N N . TRP A 1 171 ? 14.783 -3.696 -23.896 1.00 95.69 171 TRP A N 1
ATOM 1344 C CA . TRP A 1 171 ? 14.585 -4.845 -24.792 1.00 95.69 171 TRP A CA 1
ATOM 1345 C C . TRP A 1 171 ? 15.427 -4.743 -26.066 1.00 95.69 171 TRP A C 1
ATOM 1347 O O . TRP A 1 171 ? 16.057 -5.720 -26.473 1.00 95.69 171 TRP A O 1
ATOM 1357 N N . GLY A 1 172 ? 15.507 -3.550 -26.660 1.00 94.56 172 GLY A N 1
ATOM 1358 C CA . GLY A 1 172 ? 16.331 -3.285 -27.838 1.00 94.56 172 GLY A CA 1
ATOM 1359 C C . GLY A 1 172 ? 17.837 -3.466 -27.617 1.00 94.56 172 GLY A C 1
ATOM 1360 O O . GLY A 1 172 ? 18.580 -3.519 -28.592 1.00 94.56 172 GLY A O 1
ATOM 1361 N N . LYS A 1 173 ? 18.320 -3.566 -26.371 1.00 95.88 173 LYS A N 1
ATOM 1362 C CA . LYS A 1 173 ? 19.722 -3.920 -26.079 1.00 95.88 173 LYS A CA 1
ATOM 1363 C C . LYS A 1 173 ? 19.957 -5.429 -26.080 1.00 95.88 173 LYS A C 1
ATOM 1365 O O . LYS A 1 173 ? 21.065 -5.846 -26.390 1.00 95.88 173 LYS A O 1
ATOM 1370 N N . ILE A 1 174 ? 18.942 -6.217 -25.722 1.00 96.00 174 ILE A N 1
ATOM 1371 C CA . ILE A 1 174 ? 19.024 -7.682 -25.614 1.00 96.00 174 ILE A CA 1
ATOM 1372 C C . ILE A 1 174 ? 18.777 -8.344 -26.970 1.00 96.00 174 ILE A C 1
ATOM 1374 O O . ILE A 1 174 ? 19.433 -9.320 -27.304 1.00 96.00 174 ILE A O 1
ATOM 1378 N N . LEU A 1 175 ? 17.829 -7.816 -27.747 1.00 92.62 175 LEU A N 1
ATOM 1379 C CA . LEU A 1 175 ? 17.401 -8.388 -29.030 1.00 92.62 175 LEU A CA 1
ATOM 1380 C C . LEU A 1 175 ? 18.307 -8.011 -30.219 1.00 92.62 175 LEU A C 1
ATOM 1382 O O . LEU A 1 175 ? 17.900 -8.192 -31.365 1.00 92.62 175 LEU A O 1
ATOM 1386 N N . LYS A 1 176 ? 19.487 -7.442 -29.955 1.00 62.31 176 LYS A N 1
ATOM 1387 C CA . LYS A 1 176 ? 20.484 -7.104 -30.979 1.00 62.31 176 LYS A CA 1
AT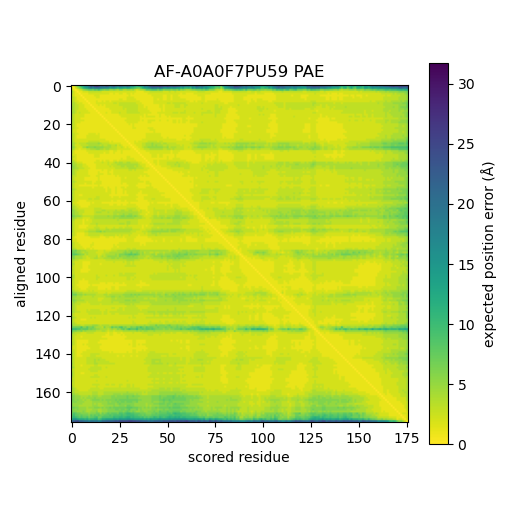OM 1388 C C . LYS A 1 176 ? 21.355 -8.294 -31.339 1.00 62.31 176 LYS A C 1
ATOM 1390 O O . LYS A 1 176 ? 21.751 -9.028 -30.410 1.00 62.31 176 LYS A O 1
#

Solvent-accessible surface area (backbone atoms only — not comparable to full-atom values): 9409 Å² total; per-residue (Å²): 115,88,46,59,24,35,33,32,73,48,64,29,40,79,50,40,25,60,65,50,46,54,54,15,46,56,61,35,42,78,80,43,83,79,50,34,35,43,43,35,32,52,50,88,40,42,64,62,44,52,51,51,35,55,77,68,71,32,62,94,37,50,42,69,85,30,75,72,97,66,60,67,71,51,48,79,56,26,42,32,38,52,47,51,39,72,62,64,80,70,58,63,68,56,53,54,29,14,67,66,24,27,18,38,41,27,40,69,40,85,46,40,60,87,80,38,52,68,81,46,21,22,42,62,32,73,59,82,87,41,39,68,61,46,18,49,53,51,47,58,50,73,74,29,64,70,59,45,45,52,12,20,56,39,9,39,60,54,32,64,69,70,32,69,71,52,50,53,55,56,48,60,65,69,78,105

pLDDT: mean 96.18, std 4.55, range [61.19, 98.81]